Protein AF-A0A0F9Q910-F1 (afdb_monomer_lite)

Radius of gyration: 23.32 Å; chains: 1; bounding box: 66×43×56 Å

Organism: NCBI:txid412755

Structure (mmCIF, N/CA/C/O backbone):
data_AF-A0A0F9Q910-F1
#
_entry.id   AF-A0A0F9Q910-F1
#
loop_
_atom_site.group_PDB
_atom_site.id
_atom_site.type_symbol
_atom_site.label_atom_id
_atom_site.label_alt_id
_atom_site.label_comp_id
_atom_site.label_asym_id
_atom_site.label_entity_id
_atom_site.label_seq_id
_atom_site.pdbx_PDB_ins_code
_atom_site.Cartn_x
_atom_site.Cartn_y
_atom_site.Cartn_z
_atom_site.occupancy
_atom_site.B_iso_or_equiv
_atom_site.auth_seq_id
_atom_site.auth_comp_id
_atom_site.auth_asym_id
_atom_site.auth_atom_id
_atom_site.pdbx_PDB_model_num
ATOM 1 N N . MET A 1 1 ? 3.879 6.803 14.804 1.00 60.12 1 MET A N 1
ATOM 2 C CA . MET A 1 1 ? 3.238 5.564 14.314 1.00 60.12 1 MET A CA 1
ATOM 3 C C . MET A 1 1 ? 3.146 4.506 15.413 1.00 60.12 1 MET A C 1
ATOM 5 O O . MET A 1 1 ? 2.032 4.118 15.721 1.00 60.12 1 MET A O 1
ATOM 9 N N . GLN A 1 2 ? 4.251 4.158 16.094 1.00 81.62 2 GLN A N 1
ATOM 10 C CA . GLN A 1 2 ? 4.269 3.152 17.180 1.00 81.62 2 GLN A CA 1
ATOM 11 C C . GLN A 1 2 ? 3.267 3.375 18.333 1.00 81.62 2 GLN A C 1
ATOM 13 O O . GLN A 1 2 ? 2.700 2.423 18.850 1.00 81.62 2 GLN A O 1
ATOM 18 N N . LEU A 1 3 ? 3.000 4.623 18.735 1.00 87.75 3 LEU A N 1
ATOM 19 C CA . LEU A 1 3 ? 2.056 4.879 19.833 1.00 87.75 3 LEU A CA 1
ATOM 20 C C . LEU A 1 3 ? 0.598 4.549 19.461 1.00 87.75 3 LEU A C 1
ATOM 22 O O . LEU A 1 3 ? -0.137 4.002 20.276 1.00 87.75 3 LEU A O 1
ATOM 26 N N . LEU A 1 4 ? 0.183 4.871 18.230 1.00 89.38 4 LEU A N 1
ATOM 27 C CA . LEU A 1 4 ? -1.192 4.646 17.776 1.00 89.38 4 LEU A CA 1
ATOM 28 C C . LEU A 1 4 ? -1.482 3.151 17.610 1.00 89.38 4 LEU A C 1
ATOM 30 O O . LEU A 1 4 ? -2.552 2.698 17.994 1.00 89.38 4 LEU A O 1
ATOM 34 N N . GLU A 1 5 ? -0.533 2.375 17.081 1.00 90.31 5 GLU A N 1
ATOM 35 C CA . GLU A 1 5 ? -0.720 0.928 16.904 1.00 90.31 5 GLU A CA 1
ATOM 36 C C . GLU A 1 5 ? -0.866 0.176 18.230 1.00 90.31 5 GLU A C 1
ATOM 38 O O . GLU A 1 5 ? -1.717 -0.704 18.326 1.00 90.31 5 GLU A O 1
ATOM 43 N N . ILE A 1 6 ? -0.096 0.554 19.257 1.00 91.12 6 ILE A N 1
ATOM 44 C CA . ILE A 1 6 ? -0.218 -0.020 20.603 1.00 91.12 6 ILE A CA 1
ATOM 45 C C . ILE A 1 6 ? -1.580 0.350 21.187 1.00 91.12 6 ILE A C 1
ATOM 47 O O . ILE A 1 6 ? -2.307 -0.521 21.648 1.00 91.12 6 ILE A O 1
ATOM 51 N N . ALA A 1 7 ? -1.969 1.624 21.087 1.00 92.06 7 ALA A N 1
ATOM 52 C CA . ALA A 1 7 ? -3.251 2.085 21.605 1.00 92.06 7 ALA A CA 1
ATOM 53 C C . ALA A 1 7 ? -4.446 1.381 20.934 1.00 92.06 7 ALA A C 1
ATOM 55 O O . ALA A 1 7 ? -5.413 1.036 21.608 1.00 92.06 7 ALA A O 1
ATOM 56 N N . LEU A 1 8 ? -4.387 1.134 19.621 1.00 92.44 8 LEU A N 1
ATOM 57 C CA . LEU A 1 8 ? -5.427 0.399 18.892 1.00 92.44 8 LEU A CA 1
ATOM 58 C C . LEU A 1 8 ? -5.480 -1.084 19.278 1.00 92.44 8 LEU A C 1
ATOM 60 O O . LEU A 1 8 ? -6.571 -1.637 19.420 1.00 92.44 8 LEU A O 1
ATOM 64 N N . GLU A 1 9 ? -4.324 -1.721 19.465 1.00 91.81 9 GLU A N 1
ATOM 65 C CA . GLU A 1 9 ? -4.234 -3.100 19.954 1.00 91.81 9 GLU A CA 1
ATOM 66 C C . GLU A 1 9 ? -4.820 -3.221 21.365 1.00 91.81 9 GLU A C 1
ATOM 68 O O . GLU A 1 9 ? -5.677 -4.072 21.599 1.00 91.81 9 GLU A O 1
ATOM 73 N N . ASP A 1 10 ? -4.458 -2.315 22.270 1.00 91.56 10 ASP A N 1
ATOM 74 C CA . ASP A 1 10 ? -4.989 -2.259 23.632 1.00 91.56 10 ASP A CA 1
ATOM 75 C C . ASP A 1 10 ? -6.496 -1.980 23.672 1.00 91.56 10 ASP A C 1
ATOM 77 O O . ASP A 1 10 ? -7.239 -2.589 24.449 1.00 91.56 10 ASP A O 1
ATOM 81 N N . TYR A 1 11 ? -6.973 -1.083 22.811 1.00 91.69 11 TYR A N 1
ATOM 82 C CA . TYR A 1 11 ? -8.393 -0.757 22.704 1.00 91.69 11 TYR A CA 1
ATOM 83 C C . TYR A 1 11 ? -9.236 -1.961 22.272 1.00 91.69 11 TYR A C 1
ATOM 85 O O . TYR A 1 11 ? -10.372 -2.138 22.743 1.00 91.69 11 TYR A O 1
ATOM 93 N N . HIS A 1 12 ? -8.690 -2.771 21.362 1.00 89.75 12 HIS A N 1
ATOM 94 C CA . HIS A 1 12 ? -9.376 -3.911 20.769 1.00 89.75 12 HIS A CA 1
ATOM 95 C C . HIS A 1 12 ? -9.246 -5.188 21.605 1.00 89.75 12 HIS A C 1
ATOM 97 O O . HIS A 1 12 ? -10.253 -5.836 21.875 1.00 89.75 12 HIS A O 1
ATOM 103 N N . LEU A 1 13 ? -8.029 -5.535 22.031 1.00 87.62 13 LEU A N 1
ATOM 104 C CA . LEU A 1 13 ? -7.718 -6.802 22.701 1.00 87.62 13 LEU A CA 1
ATOM 105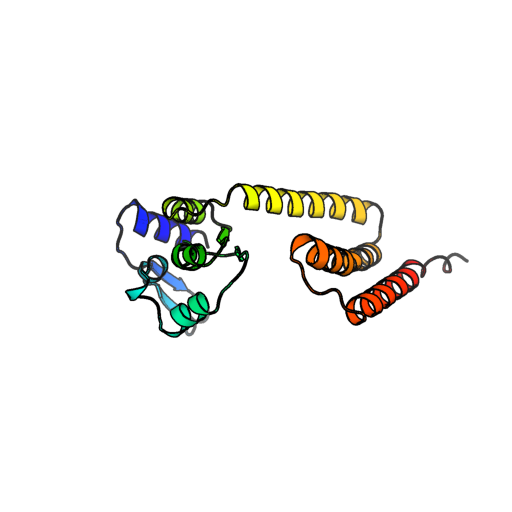 C C . LEU A 1 13 ? -7.789 -6.702 24.227 1.00 87.62 13 LEU A C 1
ATOM 107 O O . LEU A 1 13 ? -8.265 -7.628 24.876 1.00 87.62 13 LEU A O 1
ATOM 111 N N . ASN A 1 14 ? -7.364 -5.573 24.798 1.00 83.88 14 ASN A N 1
ATOM 112 C CA . ASN A 1 14 ? -7.277 -5.381 26.251 1.00 83.88 14 ASN A CA 1
ATOM 113 C C . ASN A 1 14 ? -8.459 -4.577 26.817 1.00 83.88 14 ASN A C 1
ATOM 115 O O . ASN A 1 14 ? -8.477 -4.224 27.995 1.00 83.88 14 ASN A O 1
ATOM 119 N N . ASN A 1 15 ? -9.458 -4.290 25.974 1.00 80.75 15 ASN A N 1
ATOM 120 C CA . ASN A 1 15 ? -10.677 -3.554 26.307 1.00 80.75 15 ASN A CA 1
ATOM 121 C C . ASN A 1 15 ? -10.424 -2.177 26.963 1.00 80.75 15 ASN A C 1
ATOM 123 O O . ASN A 1 15 ? -11.281 -1.659 27.681 1.00 80.75 15 ASN A O 1
ATOM 127 N N . MET A 1 16 ? -9.266 -1.556 26.708 1.00 84.62 16 MET A N 1
ATOM 128 C CA . MET A 1 16 ? -8.954 -0.220 27.216 1.00 84.62 16 MET A CA 1
ATOM 129 C C . MET A 1 16 ? -9.680 0.841 26.386 1.00 84.62 16 MET A C 1
ATOM 131 O O . MET A 1 16 ? -9.283 1.167 25.275 1.00 84.62 16 MET A O 1
ATOM 135 N N . LYS A 1 17 ? -10.766 1.405 26.923 1.00 79.81 17 LYS A N 1
ATOM 136 C CA . LYS A 1 17 ? -11.592 2.418 26.233 1.00 79.81 17 LYS A CA 1
ATOM 137 C C . LYS A 1 17 ? -11.119 3.861 26.440 1.00 79.81 17 LYS A C 1
ATOM 139 O O . LYS A 1 17 ? -11.909 4.794 26.323 1.00 79.81 17 LYS A O 1
ATOM 144 N N . SER A 1 18 ? -9.845 4.057 26.770 1.00 74.06 18 SER A N 1
ATOM 145 C CA . SER A 1 18 ? -9.263 5.388 26.938 1.00 74.06 18 SER A CA 1
ATOM 146 C C . SER A 1 18 ? -9.069 6.092 25.589 1.00 74.06 18 SER A C 1
ATOM 148 O O . SER A 1 18 ? -8.840 5.464 24.556 1.00 74.06 18 SER A O 1
ATOM 150 N N . LYS A 1 19 ? -9.159 7.427 25.599 1.00 84.00 19 LYS A N 1
ATOM 151 C CA . LYS A 1 19 ? -8.769 8.254 24.451 1.00 84.00 19 LYS A CA 1
ATOM 152 C C . LYS A 1 19 ? -7.249 8.274 24.326 1.00 84.00 19 LYS A C 1
ATOM 154 O O . LYS A 1 19 ? -6.551 8.370 25.338 1.00 84.00 19 LYS A O 1
ATOM 159 N N . LEU A 1 20 ? -6.741 8.291 23.098 1.00 89.62 20 LEU A N 1
ATOM 160 C CA . LEU A 1 20 ? -5.327 8.564 22.865 1.00 89.62 20 LEU A CA 1
ATOM 161 C C . LEU A 1 20 ? -5.100 10.078 22.929 1.00 89.62 20 LEU A C 1
ATOM 163 O O . LEU A 1 20 ? -5.656 10.831 22.132 1.00 89.62 20 LEU A O 1
ATOM 167 N N . MET A 1 21 ? -4.274 10.524 23.875 1.00 90.12 21 MET A N 1
ATOM 168 C CA . MET A 1 21 ? -3.865 11.924 23.988 1.00 90.12 21 MET A CA 1
ATOM 169 C C . MET A 1 21 ? -2.447 12.096 23.454 1.00 90.12 21 MET A C 1
ATOM 171 O O . MET A 1 21 ? -1.520 11.430 23.914 1.00 90.12 21 MET A O 1
ATOM 175 N N . GLN A 1 22 ? -2.269 13.017 22.512 1.00 89.31 22 GLN A N 1
ATOM 176 C CA . GLN A 1 22 ? -0.963 13.405 21.999 1.00 89.31 22 GLN A CA 1
ATOM 177 C C . GLN A 1 22 ? -0.681 14.861 22.361 1.00 89.31 22 GLN A C 1
ATOM 179 O O . GLN A 1 22 ? -1.476 15.751 22.071 1.00 89.31 22 GLN A O 1
ATOM 184 N N . TYR A 1 23 ? 0.481 15.098 22.961 1.00 89.88 23 TYR A N 1
ATOM 185 C CA . TYR A 1 23 ? 0.979 16.435 23.256 1.00 89.88 23 TYR A CA 1
ATOM 186 C C . TYR A 1 23 ? 2.108 16.755 22.284 1.00 89.88 23 TYR A C 1
ATOM 188 O O . TYR A 1 23 ? 3.132 16.068 22.268 1.00 89.88 23 TYR A O 1
ATOM 196 N N . LYS A 1 24 ? 1.925 17.786 21.464 1.00 89.06 24 LYS A N 1
ATOM 197 C CA . LYS A 1 24 ? 2.993 18.367 20.655 1.00 89.06 24 LYS A CA 1
ATOM 198 C C . LYS A 1 24 ? 3.539 19.566 21.406 1.00 89.06 24 LYS A C 1
ATOM 200 O O . LYS A 1 24 ? 2.826 20.542 21.620 1.00 89.06 24 LYS A O 1
ATOM 205 N N . ASN A 1 25 ? 4.801 19.473 21.800 1.00 90.81 25 ASN A N 1
ATOM 206 C CA . ASN A 1 25 ? 5.519 20.579 22.411 1.00 90.81 25 ASN A CA 1
ATOM 207 C C . ASN A 1 25 ? 6.466 21.183 21.374 1.00 90.81 25 ASN A C 1
ATOM 209 O O . ASN A 1 25 ? 7.250 20.469 20.751 1.00 90.81 25 ASN A O 1
ATOM 213 N N . SER A 1 26 ? 6.388 22.496 21.214 1.00 90.88 26 SER A N 1
ATOM 214 C CA . SER A 1 26 ? 7.253 23.323 20.388 1.00 90.88 26 SER A CA 1
ATOM 215 C C . SER A 1 26 ? 7.984 24.331 21.273 1.00 90.88 26 SER A C 1
ATOM 217 O O . SER A 1 26 ? 7.497 24.741 22.328 1.00 90.88 26 SER A O 1
ATOM 219 N N . LEU A 1 27 ? 9.168 24.760 20.833 1.00 91.38 27 LEU A N 1
ATOM 220 C CA . LEU A 1 27 ? 9.887 25.866 21.473 1.00 91.38 27 LEU A CA 1
ATOM 221 C C . LEU A 1 27 ? 9.095 27.178 21.363 1.00 91.38 27 LEU A C 1
ATOM 223 O O . LEU A 1 27 ? 9.121 28.010 22.269 1.00 91.38 27 LEU A O 1
ATOM 227 N N . GLN A 1 28 ? 8.349 27.336 20.272 1.00 92.31 28 GLN A N 1
ATOM 228 C CA . GLN A 1 28 ? 7.393 28.417 20.084 1.00 92.31 28 GLN A CA 1
ATOM 229 C C . GLN A 1 28 ? 6.052 27.979 20.683 1.00 92.31 28 GLN A C 1
ATOM 231 O O . GLN A 1 28 ? 5.305 27.219 20.067 1.00 92.31 28 GLN A O 1
ATOM 236 N N . LYS A 1 29 ? 5.768 28.441 21.909 1.00 89.19 29 LYS A N 1
ATOM 237 C CA . LYS A 1 29 ? 4.634 27.973 22.730 1.00 89.19 29 LYS A CA 1
ATOM 238 C C . LYS A 1 29 ? 3.267 28.088 22.051 1.00 89.19 29 LYS A C 1
ATOM 240 O O . LYS A 1 29 ? 2.375 27.323 22.392 1.00 89.19 29 LYS A O 1
ATOM 245 N N . GLU A 1 30 ? 3.101 29.017 21.114 1.00 91.44 30 GLU A N 1
ATOM 246 C CA . GLU A 1 30 ? 1.864 29.187 20.339 1.00 91.44 30 GLU A CA 1
ATOM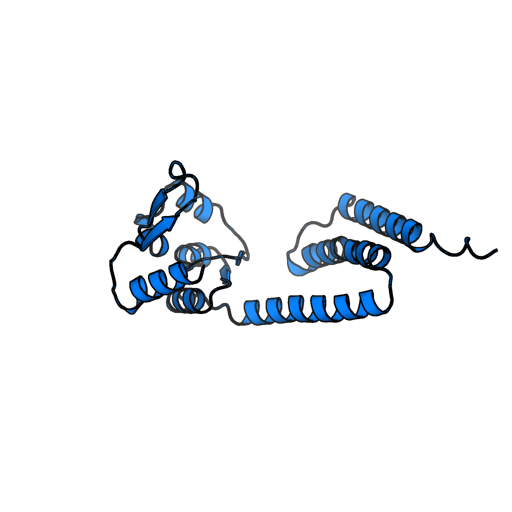 247 C C . GLU A 1 30 ? 1.522 27.975 19.455 1.00 91.44 30 GLU A C 1
ATOM 249 O O . GLU A 1 30 ? 0.355 27.761 19.149 1.00 91.44 30 GLU A O 1
ATOM 254 N N . TYR A 1 31 ? 2.510 27.139 19.118 1.00 88.94 31 TYR A N 1
ATOM 255 C CA . TYR A 1 31 ? 2.313 25.885 18.381 1.00 88.94 31 TYR A CA 1
ATOM 256 C C . TYR A 1 31 ? 2.225 24.657 19.294 1.00 88.94 31 TYR A C 1
ATOM 258 O O . TYR A 1 31 ? 2.245 23.526 18.802 1.00 88.94 31 TYR A O 1
ATOM 266 N N . ASN A 1 32 ? 2.163 24.841 20.618 1.00 92.62 32 ASN A N 1
ATOM 267 C CA . ASN A 1 32 ? 1.873 23.727 21.509 1.00 92.62 32 ASN A CA 1
ATOM 268 C C . ASN A 1 32 ? 0.435 23.274 21.284 1.00 92.62 32 ASN A C 1
ATOM 270 O O . ASN A 1 32 ? -0.500 24.066 21.368 1.00 92.62 32 ASN A O 1
ATOM 274 N N . GLU A 1 33 ? 0.260 21.982 21.046 1.00 93.00 33 GLU A N 1
ATOM 275 C CA . GLU A 1 33 ? -1.036 21.418 20.701 1.00 93.00 33 GLU A CA 1
ATOM 276 C C . GLU A 1 33 ? -1.307 20.179 21.549 1.00 93.00 33 GLU A C 1
ATOM 278 O O . GLU A 1 33 ? -0.442 19.314 21.726 1.00 93.00 33 GLU A O 1
ATOM 283 N N . LYS A 1 34 ? -2.536 20.081 22.057 1.00 92.00 34 LYS A N 1
ATOM 284 C CA . LYS A 1 34 ? -3.073 18.854 22.638 1.00 92.00 34 LYS A CA 1
ATOM 285 C C . LYS A 1 34 ? -4.088 18.279 21.659 1.00 92.00 34 LYS A C 1
ATOM 287 O O . LYS A 1 34 ? -5.114 18.900 21.402 1.00 92.00 34 LYS A O 1
ATOM 292 N N . LEU A 1 35 ? -3.812 17.083 21.158 1.00 89.25 35 LEU A N 1
ATOM 293 C CA . LEU A 1 35 ? -4.710 16.335 20.290 1.00 89.25 35 LEU A CA 1
ATOM 294 C C . LEU A 1 35 ? -5.326 15.176 21.064 1.00 89.25 35 LEU A C 1
ATOM 296 O O . LEU A 1 35 ? -4.622 14.414 21.730 1.00 89.25 35 LEU A O 1
ATOM 300 N N . GLU A 1 36 ? -6.642 15.039 20.959 1.00 90.94 36 GLU A N 1
ATOM 301 C CA . GLU A 1 36 ? -7.380 13.895 21.484 1.00 90.94 36 GLU A CA 1
ATOM 302 C C . GLU A 1 36 ? -7.928 13.080 20.317 1.00 90.94 36 GLU A C 1
ATOM 304 O O . GLU A 1 36 ? -8.662 13.600 19.478 1.00 90.94 36 GLU A O 1
ATOM 309 N N . PHE A 1 37 ? -7.586 11.797 20.282 1.00 89.19 37 PHE A N 1
ATOM 310 C CA . PHE A 1 37 ? -8.056 10.859 19.275 1.00 89.19 37 PHE A CA 1
ATOM 311 C C . PHE A 1 37 ? -9.022 9.864 19.915 1.00 89.19 37 PHE A C 1
ATOM 313 O O . PHE A 1 37 ? -8.674 9.158 20.868 1.00 89.19 37 PHE A O 1
ATOM 320 N N . ASP A 1 38 ? -10.236 9.802 19.373 1.00 90.50 38 ASP A N 1
ATOM 321 C CA . ASP A 1 38 ? -11.171 8.722 19.663 1.00 90.50 38 ASP A CA 1
ATOM 322 C C . ASP A 1 38 ? -10.802 7.499 18.819 1.00 90.50 38 ASP A C 1
ATOM 324 O O . ASP A 1 38 ? -10.871 7.527 17.592 1.00 90.50 38 ASP A O 1
ATOM 328 N N . LEU A 1 39 ? -10.393 6.422 19.488 1.00 92.12 39 LEU A N 1
ATOM 329 C CA . LEU A 1 39 ? -9.955 5.191 18.834 1.00 92.12 39 LEU A CA 1
ATOM 330 C C . LEU A 1 39 ? -11.124 4.367 18.281 1.00 92.12 39 LEU A C 1
ATOM 332 O O . LEU A 1 39 ? -10.906 3.515 17.419 1.00 92.12 39 LEU A O 1
ATOM 336 N N . SER A 1 40 ? -12.360 4.630 18.721 1.00 91.31 40 SER A N 1
ATOM 337 C CA . SER A 1 40 ? -13.548 3.912 18.246 1.00 91.31 40 SER A CA 1
ATOM 338 C C . SER A 1 40 ? -13.770 4.072 16.738 1.00 91.31 40 SER A C 1
ATOM 340 O O . SER A 1 40 ? -14.291 3.160 16.092 1.00 91.31 40 SER A O 1
ATOM 342 N 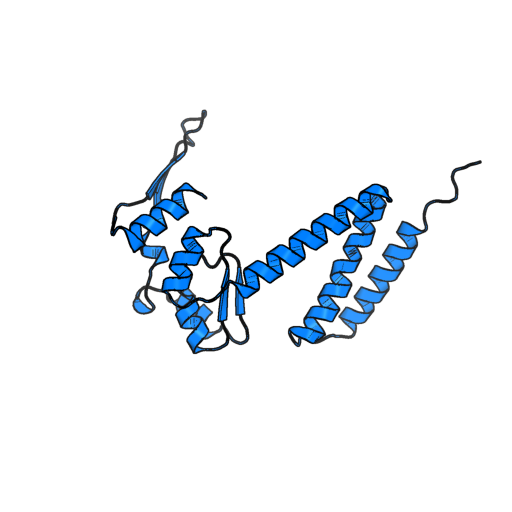N . ILE A 1 41 ? -13.287 5.175 16.150 1.00 90.81 41 ILE A N 1
ATOM 343 C CA . ILE A 1 41 ? -13.398 5.461 14.714 1.00 90.81 41 ILE A CA 1
ATOM 344 C C . ILE A 1 41 ? -12.769 4.366 13.835 1.00 90.81 41 ILE A C 1
ATOM 346 O O . ILE A 1 41 ? -13.226 4.135 12.714 1.00 90.81 41 ILE A O 1
ATOM 350 N N . TYR A 1 42 ? -11.764 3.659 14.359 1.00 91.81 42 TYR A N 1
ATOM 351 C CA . TYR A 1 42 ? -11.054 2.576 13.678 1.00 91.81 42 TYR A CA 1
ATOM 352 C C . TYR A 1 42 ? -11.743 1.212 13.824 1.00 91.81 42 TYR A C 1
ATOM 354 O O . TYR A 1 42 ? -11.226 0.209 13.345 1.00 91.81 42 TYR A O 1
ATOM 362 N N . PHE A 1 43 ? -12.899 1.140 14.482 1.00 91.81 43 PHE A N 1
ATOM 363 C CA . PHE A 1 43 ? -13.652 -0.101 14.697 1.00 91.81 43 PHE A CA 1
ATOM 364 C C . PHE A 1 43 ? -15.145 0.073 14.394 1.00 91.81 43 PHE A C 1
ATOM 366 O O . PHE A 1 43 ? -15.983 -0.670 14.908 1.00 91.81 43 PHE A O 1
ATOM 373 N N . ARG A 1 44 ? -15.478 1.078 13.577 1.00 91.88 44 ARG A N 1
ATOM 374 C CA . ARG A 1 44 ? -16.849 1.420 13.194 1.00 91.88 44 ARG A CA 1
ATOM 375 C C . ARG A 1 44 ? -17.516 0.294 12.418 1.00 91.88 44 ARG A C 1
ATOM 377 O O . ARG A 1 44 ? -16.893 -0.332 11.559 1.00 91.88 44 ARG A O 1
ATOM 384 N N . LYS A 1 45 ? -18.799 0.077 12.697 1.00 93.50 45 LYS A N 1
ATOM 385 C CA . LYS A 1 45 ? -19.654 -0.811 11.906 1.00 93.50 45 LYS A CA 1
ATOM 386 C C . LYS A 1 45 ? -20.253 -0.048 10.733 1.00 93.50 45 LYS A C 1
ATOM 388 O O . LYS A 1 45 ? -20.152 1.175 10.662 1.00 93.50 45 LYS A O 1
ATOM 393 N N . TRP A 1 46 ? -20.916 -0.772 9.832 1.00 94.62 46 TRP A N 1
ATOM 394 C CA . TRP A 1 46 ? -21.588 -0.180 8.675 1.00 94.62 46 TRP A CA 1
ATOM 395 C C . TRP A 1 46 ? -22.507 0.973 9.078 1.00 94.62 46 TRP A C 1
ATOM 397 O O . TRP A 1 46 ? -22.502 2.018 8.435 1.00 94.62 46 TRP A O 1
ATOM 407 N N . GLU A 1 47 ? -23.271 0.815 10.157 1.00 95.94 47 GLU A N 1
ATOM 408 C CA . GLU A 1 47 ? -24.231 1.812 10.631 1.00 95.94 47 GLU A CA 1
ATOM 409 C C . GLU A 1 47 ? -23.535 3.130 10.999 1.00 95.94 47 GLU A C 1
ATOM 411 O O . GLU A 1 47 ? -24.042 4.195 10.639 1.00 95.94 47 GLU A O 1
ATOM 416 N N . ASP A 1 48 ? -22.336 3.031 11.582 1.00 95.44 48 ASP A N 1
ATOM 417 C CA . ASP A 1 48 ? -21.502 4.134 12.074 1.00 95.44 48 ASP A CA 1
ATOM 418 C C . ASP A 1 48 ? -20.694 4.841 10.965 1.00 95.44 48 ASP A C 1
ATOM 420 O O . ASP A 1 48 ? -20.036 5.856 11.217 1.00 95.44 48 ASP A O 1
ATOM 424 N N . LEU A 1 49 ? -20.699 4.314 9.733 1.00 95.81 49 LEU A N 1
ATOM 425 C CA . LEU A 1 49 ? -20.011 4.944 8.604 1.00 95.81 49 LEU A CA 1
ATOM 426 C C . LEU A 1 49 ? -20.758 6.186 8.116 1.00 95.81 49 LEU A C 1
ATOM 428 O O . LEU A 1 49 ? -21.993 6.206 8.009 1.00 95.81 49 LEU A O 1
ATOM 432 N N . PHE A 1 50 ? -19.994 7.204 7.725 1.00 96.31 50 PHE A N 1
ATOM 433 C CA . PHE A 1 50 ? -20.538 8.403 7.107 1.00 96.31 50 PHE A CA 1
ATOM 434 C C . PHE A 1 50 ? -21.192 8.069 5.757 1.00 96.31 50 PHE A C 1
ATOM 436 O O . PHE A 1 50 ? -20.747 7.155 5.056 1.00 96.31 50 PHE A O 1
ATOM 443 N N . PRO A 1 51 ? -22.210 8.838 5.323 1.00 97.94 51 PRO A N 1
ATOM 444 C CA . PRO A 1 51 ? -22.867 8.613 4.034 1.00 97.94 51 PRO A CA 1
ATOM 445 C C . PRO A 1 51 ? -21.900 8.570 2.843 1.00 97.94 51 PRO A C 1
ATOM 447 O O . PRO A 1 51 ? -22.100 7.790 1.914 1.00 97.94 51 PRO A O 1
ATOM 450 N N . ILE A 1 52 ? -20.829 9.372 2.879 1.00 97.31 52 ILE A N 1
ATOM 451 C CA . ILE A 1 52 ? -19.801 9.372 1.833 1.00 97.31 52 ILE A CA 1
ATOM 452 C C . ILE A 1 52 ? -18.994 8.069 1.807 1.00 97.31 52 ILE A C 1
ATOM 454 O O . ILE A 1 52 ? -18.738 7.545 0.731 1.00 97.31 52 ILE A O 1
ATOM 458 N N . GLU A 1 53 ? -18.652 7.505 2.965 1.00 95.19 53 GLU A N 1
ATOM 459 C CA . GLU A 1 53 ? -17.902 6.247 3.063 1.00 95.19 53 GLU A CA 1
ATOM 460 C C . GLU A 1 53 ? -18.738 5.080 2.539 1.00 95.19 53 GLU A C 1
ATOM 462 O O . GLU A 1 53 ? -18.260 4.299 1.719 1.00 95.19 53 GLU A O 1
ATOM 467 N N . LYS A 1 54 ? -20.020 5.023 2.929 1.00 97.31 54 LYS A N 1
ATOM 468 C CA . LYS A 1 54 ? -20.987 4.048 2.400 1.00 97.31 54 LYS A CA 1
ATOM 469 C C . LYS A 1 54 ? -21.067 4.137 0.880 1.00 97.31 54 LYS A C 1
ATOM 471 O O . LYS A 1 54 ? -20.881 3.137 0.197 1.00 97.31 54 LYS A O 1
ATOM 476 N N . LYS A 1 55 ? -21.230 5.353 0.345 1.00 97.50 55 LYS A N 1
ATOM 477 C CA . LYS A 1 55 ? -21.275 5.597 -1.102 1.00 97.50 55 LYS A CA 1
ATOM 478 C C . LYS A 1 55 ? -19.989 5.159 -1.811 1.00 97.50 55 LYS A C 1
ATOM 480 O O . LYS A 1 55 ? -20.069 4.574 -2.886 1.00 97.50 55 LYS A O 1
ATOM 485 N N . LEU A 1 56 ? -18.813 5.420 -1.238 1.00 95.25 56 LEU A N 1
ATOM 486 C CA . LEU A 1 56 ? -17.532 4.984 -1.809 1.00 95.25 56 LEU A CA 1
ATOM 487 C C . LEU A 1 56 ? -17.418 3.455 -1.836 1.00 95.25 56 LEU A C 1
ATOM 489 O O . LEU A 1 56 ? -17.031 2.888 -2.858 1.00 95.25 56 LEU A O 1
ATOM 493 N N . ILE A 1 57 ? -17.817 2.777 -0.760 1.00 95.31 57 ILE A N 1
ATOM 494 C CA . ILE A 1 57 ? -17.856 1.309 -0.709 1.00 95.31 57 ILE A CA 1
ATOM 495 C C . ILE A 1 57 ? -18.856 0.766 -1.741 1.00 95.31 57 ILE A C 1
ATOM 497 O O . ILE A 1 57 ? -18.534 -0.158 -2.491 1.00 95.31 57 ILE A O 1
ATOM 501 N N . ASP A 1 58 ? -20.036 1.374 -1.860 1.00 95.38 58 ASP A N 1
ATOM 502 C CA . ASP A 1 58 ? -21.084 0.987 -2.813 1.00 95.38 58 ASP A CA 1
ATOM 503 C C . ASP A 1 58 ? -20.696 1.222 -4.279 1.00 95.38 58 ASP A C 1
ATOM 505 O O . ASP A 1 58 ? -21.134 0.473 -5.154 1.00 95.38 58 ASP A O 1
ATOM 509 N N . LEU A 1 59 ? -19.808 2.172 -4.560 1.00 95.62 59 LEU A N 1
ATOM 510 C CA . LEU A 1 59 ? -19.266 2.403 -5.902 1.00 95.62 59 LEU A CA 1
ATOM 511 C C . LEU A 1 59 ? -18.031 1.553 -6.219 1.00 95.62 59 LEU A C 1
ATOM 513 O O . LEU A 1 59 ? -17.668 1.429 -7.385 1.00 95.62 59 LEU A O 1
ATOM 517 N N . SER A 1 60 ? -17.393 0.955 -5.213 1.00 93.88 60 SER A N 1
ATOM 518 C CA . SER A 1 60 ? -16.185 0.141 -5.390 1.00 93.88 60 SER A CA 1
ATOM 519 C C . SER A 1 60 ? -16.506 -1.226 -6.012 1.00 93.88 60 SER A C 1
ATOM 521 O O . SER A 1 60 ? -17.494 -1.866 -5.642 1.00 93.88 60 SER A O 1
ATOM 523 N N . TYR A 1 61 ? -15.671 -1.703 -6.937 1.00 91.06 61 TYR A N 1
ATOM 524 C CA . TYR A 1 61 ? -15.835 -2.990 -7.627 1.00 91.06 61 TYR A CA 1
ATOM 525 C C . TYR A 1 61 ? -14.476 -3.602 -8.000 1.00 91.06 61 TYR A C 1
ATOM 527 O O . TYR A 1 61 ? -13.450 -2.927 -7.979 1.00 91.06 61 TYR A O 1
ATOM 535 N N . GLY A 1 62 ? -14.478 -4.885 -8.375 1.00 87.25 62 GLY A N 1
ATOM 536 C CA . GLY A 1 62 ? -13.291 -5.583 -8.873 1.00 87.25 62 GLY A CA 1
ATOM 537 C C . GLY A 1 62 ? -12.432 -6.233 -7.785 1.00 87.25 62 GLY A C 1
ATOM 538 O O . GLY A 1 62 ? -12.909 -6.552 -6.694 1.00 87.25 62 GLY A O 1
ATOM 539 N N . LYS A 1 63 ? -11.164 -6.493 -8.129 1.00 89.69 63 LYS A N 1
ATOM 540 C CA . LYS A 1 63 ? -10.153 -7.034 -7.211 1.00 89.69 63 LYS A CA 1
ATOM 541 C C . LYS A 1 63 ? -9.428 -5.868 -6.545 1.00 89.69 63 LYS A C 1
ATOM 543 O O . LYS A 1 63 ? -8.796 -5.082 -7.241 1.00 89.69 63 LYS A O 1
ATOM 548 N N . ILE A 1 64 ? -9.517 -5.759 -5.224 1.00 90.81 64 ILE A N 1
ATOM 549 C CA . ILE A 1 64 ? -8.996 -4.612 -4.469 1.00 90.81 64 ILE A CA 1
ATOM 550 C C . ILE A 1 64 ? -7.915 -5.090 -3.497 1.00 90.81 64 ILE A C 1
ATOM 552 O O . ILE A 1 64 ? -8.156 -5.974 -2.673 1.00 90.81 64 ILE A O 1
ATOM 556 N N . LEU A 1 65 ? -6.735 -4.479 -3.585 1.00 91.81 65 LEU A N 1
ATOM 557 C CA . LEU A 1 65 ? -5.689 -4.550 -2.570 1.00 91.81 65 LEU A CA 1
ATOM 558 C C . LEU A 1 65 ? -5.550 -3.160 -1.951 1.00 91.81 65 LEU A C 1
ATOM 560 O O . LEU A 1 65 ? -5.083 -2.238 -2.615 1.00 91.81 65 LEU A O 1
ATOM 564 N N . ASP A 1 66 ? -5.963 -3.019 -0.700 1.00 91.88 66 ASP A N 1
ATOM 565 C CA . ASP A 1 66 ? -5.913 -1.747 0.012 1.00 91.88 66 ASP A CA 1
ATOM 566 C C . ASP A 1 66 ? -4.605 -1.597 0.803 1.00 91.88 66 ASP A C 1
ATOM 568 O O . ASP A 1 66 ? -4.297 -2.416 1.672 1.00 91.88 66 ASP A O 1
ATOM 572 N N . ILE A 1 67 ? -3.809 -0.577 0.479 1.00 90.75 67 ILE A N 1
ATOM 573 C CA . ILE A 1 67 ? -2.497 -0.334 1.088 1.00 90.75 67 ILE A CA 1
ATOM 574 C C . ILE A 1 67 ? -2.628 0.775 2.127 1.00 90.75 67 ILE A C 1
ATOM 576 O O . ILE A 1 67 ? -2.995 1.897 1.794 1.00 90.75 67 ILE A O 1
ATOM 580 N N . GLY A 1 68 ? -2.261 0.475 3.372 1.00 90.19 68 GLY A N 1
ATOM 581 C CA . GLY A 1 68 ? -2.541 1.358 4.503 1.00 90.19 68 GLY A CA 1
ATOM 582 C C . GLY A 1 68 ? -3.973 1.185 5.001 1.00 90.19 68 GLY A C 1
ATOM 583 O O . GLY A 1 68 ? -4.631 2.161 5.355 1.00 90.19 68 GLY A O 1
ATOM 584 N N . SER A 1 69 ? -4.467 -0.059 5.014 1.00 91.12 69 SER A N 1
ATOM 585 C CA . SER A 1 69 ? -5.860 -0.376 5.349 1.00 91.12 69 SER A CA 1
ATOM 586 C C . SER A 1 69 ? -6.242 -0.092 6.806 1.00 91.12 69 SER A C 1
ATOM 588 O O . SER A 1 69 ? -7.380 -0.349 7.215 1.00 91.12 69 SER A O 1
ATOM 590 N N . CYS A 1 70 ? -5.294 0.367 7.631 1.00 91.06 70 CYS A N 1
ATOM 591 C CA . CYS A 1 70 ? -5.446 0.480 9.071 1.00 91.06 70 CYS A CA 1
ATOM 592 C C . CYS A 1 70 ? -5.962 -0.852 9.660 1.00 91.06 70 CYS A C 1
ATOM 594 O O . CYS A 1 70 ? -5.563 -1.928 9.213 1.00 91.06 70 CYS A O 1
ATOM 596 N N . THR A 1 71 ? -6.872 -0.810 10.636 1.00 92.44 71 THR A N 1
ATOM 597 C CA . THR A 1 71 ? -7.532 -1.991 11.235 1.00 92.44 71 THR A CA 1
ATOM 598 C C . THR A 1 71 ? -8.383 -2.796 10.246 1.00 92.44 71 THR A C 1
ATOM 600 O O . THR A 1 71 ? -8.861 -3.879 10.591 1.00 92.44 71 THR A O 1
ATOM 603 N N . GLY A 1 72 ? -8.608 -2.271 9.036 1.00 93.00 72 GLY A N 1
ATOM 604 C CA . GLY A 1 72 ? -9.394 -2.910 7.991 1.00 93.00 72 GLY A CA 1
ATOM 605 C C . GLY A 1 72 ? -10.895 -2.952 8.271 1.00 93.00 72 GLY A C 1
ATOM 606 O O . GLY A 1 72 ? -11.584 -3.764 7.666 1.00 93.00 72 GLY A O 1
ATOM 607 N N . TYR A 1 73 ? -11.429 -2.108 9.163 1.00 92.94 73 TYR A N 1
ATOM 608 C CA . TYR A 1 73 ? -12.838 -2.166 9.595 1.00 92.94 73 TYR A CA 1
ATOM 609 C C . TYR A 1 73 ? -13.858 -2.113 8.440 1.00 92.94 73 TYR A C 1
ATOM 611 O O . TYR A 1 73 ? -14.918 -2.726 8.527 1.00 92.94 73 TYR A O 1
ATOM 619 N N . TYR A 1 74 ? -13.532 -1.440 7.333 1.00 93.12 74 TYR A N 1
ATOM 620 C CA . TYR A 1 74 ? -14.392 -1.348 6.148 1.00 93.12 74 TYR A CA 1
ATOM 621 C C . TYR A 1 74 ? -14.154 -2.451 5.105 1.00 93.12 74 TYR A C 1
ATOM 623 O O . TYR A 1 74 ? -15.004 -2.664 4.237 1.00 93.12 74 TYR A O 1
ATOM 631 N N . ILE A 1 75 ? -13.035 -3.179 5.168 1.00 94.38 75 ILE A N 1
ATOM 632 C CA . ILE A 1 75 ? -12.693 -4.222 4.188 1.00 94.38 75 ILE A CA 1
ATOM 633 C C . ILE A 1 75 ? -13.742 -5.340 4.136 1.00 94.38 75 ILE A C 1
ATOM 635 O O . ILE A 1 75 ? -14.115 -5.716 3.025 1.00 94.38 75 ILE A O 1
ATOM 639 N N . PRO A 1 76 ? -14.307 -5.833 5.257 1.00 93.19 76 PRO A N 1
ATOM 640 C CA . PRO A 1 76 ? -15.393 -6.809 5.205 1.00 93.19 76 PRO A CA 1
ATOM 641 C C . PRO A 1 76 ? -16.601 -6.345 4.381 1.00 93.19 76 PRO A C 1
ATOM 643 O O . PRO A 1 76 ? -17.301 -7.170 3.796 1.00 93.19 76 PRO A O 1
ATOM 646 N N . HIS A 1 77 ? -16.858 -5.036 4.298 1.00 93.69 77 HIS A N 1
ATOM 647 C CA . HIS A 1 77 ? -17.925 -4.491 3.456 1.00 93.69 77 HIS A CA 1
ATOM 648 C C . HIS A 1 77 ? -17.553 -4.519 1.969 1.00 93.69 77 HIS A C 1
ATOM 650 O O . HIS A 1 77 ? -18.403 -4.848 1.144 1.00 93.69 77 HIS A O 1
ATOM 656 N N . LEU A 1 78 ? -16.286 -4.268 1.628 1.00 94.12 78 LEU A N 1
ATOM 657 C CA . LEU A 1 78 ? -15.773 -4.419 0.262 1.00 94.12 78 LEU A CA 1
ATOM 658 C C . LEU A 1 78 ? -15.751 -5.891 -0.183 1.00 94.12 78 LEU A C 1
ATOM 660 O O . LEU A 1 78 ? -16.167 -6.202 -1.298 1.00 94.12 78 LEU A O 1
ATOM 664 N N . MET A 1 79 ? -15.377 -6.812 0.713 1.00 92.69 79 MET A N 1
ATOM 665 C CA . MET A 1 79 ? -15.346 -8.258 0.449 1.00 92.69 79 MET A CA 1
ATOM 666 C C . MET A 1 79 ? -16.718 -8.839 0.074 1.00 92.69 79 MET A C 1
ATOM 668 O O . MET A 1 79 ? -16.786 -9.839 -0.635 1.00 92.69 79 MET A O 1
ATOM 672 N N . LYS A 1 80 ? -17.826 -8.210 0.497 1.00 91.75 80 LYS A N 1
ATOM 673 C CA . LYS A 1 80 ? -19.184 -8.605 0.069 1.00 91.75 80 LYS A CA 1
ATOM 674 C C . LYS A 1 80 ? -19.442 -8.349 -1.419 1.00 91.75 80 LYS A C 1
ATOM 676 O O . LYS A 1 80 ? -20.399 -8.890 -1.965 1.00 91.75 80 LYS A O 1
ATOM 681 N N . LYS A 1 81 ? -18.628 -7.511 -2.063 1.00 90.00 81 LYS A N 1
ATOM 682 C CA . LYS A 1 81 ? -18.827 -7.030 -3.438 1.00 90.00 81 LYS A CA 1
ATOM 683 C C . LYS A 1 81 ? -17.785 -7.564 -4.420 1.00 90.00 81 LYS A C 1
ATOM 685 O O . LYS A 1 81 ? -17.947 -7.394 -5.625 1.00 90.00 81 LYS A O 1
ATOM 690 N N . GLY A 1 82 ? -16.721 -8.194 -3.930 1.00 89.44 82 GLY A N 1
ATOM 691 C CA . GLY A 1 82 ? -15.637 -8.695 -4.764 1.00 89.44 82 GLY A CA 1
ATOM 692 C C . GLY A 1 82 ? -14.463 -9.225 -3.952 1.00 89.44 82 GLY A C 1
ATOM 693 O O . GLY A 1 82 ? -14.489 -9.286 -2.725 1.00 89.44 82 GLY A O 1
ATOM 694 N N . THR A 1 83 ? -13.405 -9.627 -4.652 1.00 90.94 83 THR A N 1
ATOM 695 C CA . THR A 1 83 ? -12.166 -10.070 -4.010 1.00 90.94 83 THR A CA 1
ATOM 696 C C . THR A 1 83 ? -11.434 -8.859 -3.439 1.00 90.94 83 THR A C 1
ATOM 698 O O . THR A 1 83 ? -10.800 -8.113 -4.182 1.00 90.94 83 THR A O 1
ATOM 701 N N . THR A 1 84 ? -11.493 -8.668 -2.124 1.00 93.06 84 THR A N 1
ATOM 702 C CA . THR A 1 84 ? -10.804 -7.563 -1.443 1.00 93.06 84 THR A CA 1
ATOM 703 C C . THR A 1 84 ? -9.926 -8.068 -0.308 1.00 93.06 84 THR A C 1
ATOM 705 O O . THR A 1 84 ? -10.277 -9.013 0.393 1.00 93.06 84 THR A O 1
ATOM 708 N N . THR A 1 85 ? -8.775 -7.432 -0.125 1.00 94.12 85 THR A N 1
ATOM 709 C CA . THR A 1 85 ? -7.894 -7.611 1.033 1.00 94.12 85 THR A CA 1
ATOM 710 C C . THR A 1 85 ? -7.135 -6.313 1.299 1.00 94.12 85 THR A C 1
ATOM 712 O O . THR A 1 85 ? -7.207 -5.379 0.498 1.00 94.12 85 THR A O 1
ATOM 715 N N . GLY A 1 86 ? -6.418 -6.243 2.415 1.00 92.62 86 GLY A N 1
ATOM 716 C CA . GLY A 1 86 ? -5.659 -5.058 2.795 1.00 92.62 86 GLY A CA 1
ATOM 717 C C . GLY A 1 86 ? -4.366 -5.389 3.517 1.00 92.62 86 GLY A C 1
ATOM 718 O O . GLY A 1 86 ? -4.222 -6.451 4.131 1.00 92.62 86 GLY A O 1
ATOM 719 N N . ILE A 1 87 ? -3.417 -4.471 3.419 1.00 93.06 87 ILE A N 1
ATOM 720 C CA . ILE A 1 87 ? -2.119 -4.527 4.080 1.00 93.06 87 ILE A CA 1
ATOM 721 C C . ILE A 1 87 ? -1.883 -3.239 4.863 1.00 93.06 87 ILE A C 1
ATOM 723 O O . ILE A 1 87 ? -2.212 -2.143 4.415 1.00 93.06 87 ILE A O 1
ATOM 727 N N . GLU A 1 88 ? -1.242 -3.378 6.014 1.00 91.81 88 GLU A N 1
ATOM 728 C CA . GLU A 1 88 ? -0.768 -2.264 6.833 1.00 91.81 88 GLU A CA 1
ATOM 729 C C . GLU A 1 88 ? 0.723 -2.446 7.149 1.00 91.81 88 GLU A C 1
ATOM 731 O O . GLU A 1 88 ? 1.205 -3.567 7.250 1.00 91.81 88 GLU A O 1
ATOM 736 N N . ILE A 1 89 ? 1.507 -1.391 7.337 1.00 89.31 89 ILE A N 1
ATOM 737 C CA . ILE A 1 89 ? 2.927 -1.566 7.685 1.00 89.31 89 ILE A CA 1
ATOM 738 C C . ILE A 1 89 ? 3.106 -2.160 9.095 1.00 89.31 89 ILE A C 1
ATOM 740 O O . ILE A 1 89 ? 4.070 -2.875 9.369 1.00 89.31 89 ILE A O 1
ATOM 744 N N . SER A 1 90 ? 2.156 -1.888 9.991 1.00 91.00 90 SER A N 1
ATOM 745 C CA . SER A 1 90 ? 2.178 -2.337 11.381 1.00 91.00 90 SER A CA 1
ATOM 746 C C . SER A 1 90 ? 1.732 -3.791 11.528 1.00 91.00 90 SER A C 1
ATOM 748 O O . SER A 1 90 ? 0.588 -4.147 11.235 1.00 91.00 90 SER A O 1
ATOM 750 N N . SER A 1 91 ? 2.605 -4.650 12.055 1.00 89.94 91 SER A N 1
ATOM 751 C CA . SER A 1 91 ? 2.274 -6.054 12.334 1.00 89.94 91 SER A CA 1
ATOM 752 C C . SER A 1 91 ? 1.133 -6.202 13.349 1.00 89.94 91 SER A C 1
ATOM 754 O O . SER A 1 91 ? 0.286 -7.079 13.178 1.00 89.94 91 SER A O 1
ATOM 756 N N . LYS A 1 92 ? 1.061 -5.315 14.351 1.00 92.12 92 LYS A N 1
ATOM 757 C CA . LYS A 1 92 ? -0.012 -5.282 15.360 1.00 92.12 92 LYS A CA 1
ATOM 758 C C . LYS A 1 92 ? -1.366 -5.000 14.722 1.00 92.12 92 LYS A C 1
ATOM 760 O O . LYS A 1 92 ? -2.317 -5.753 14.917 1.00 92.12 92 LYS A O 1
ATOM 765 N N . ILE A 1 93 ? -1.434 -3.974 13.876 1.00 92.50 93 ILE A N 1
ATOM 766 C CA . ILE A 1 93 ? -2.670 -3.627 13.169 1.00 92.50 93 ILE A CA 1
ATOM 767 C C . ILE A 1 93 ? -3.083 -4.723 12.182 1.00 92.50 93 ILE A C 1
ATOM 769 O O . ILE A 1 93 ? -4.264 -5.047 12.090 1.00 92.50 93 ILE A O 1
ATOM 773 N N . ASN A 1 94 ? -2.133 -5.377 11.509 1.00 91.19 94 ASN A N 1
ATOM 774 C CA . ASN A 1 94 ? -2.458 -6.535 10.673 1.00 91.19 94 ASN A CA 1
ATOM 775 C C . ASN A 1 94 ? -3.034 -7.706 11.474 1.00 91.19 94 ASN A C 1
ATOM 777 O O . ASN A 1 94 ? -3.878 -8.430 10.956 1.00 91.19 94 ASN A O 1
ATOM 781 N N . ASN A 1 95 ? -2.595 -7.919 12.715 1.00 91.69 95 ASN A N 1
ATOM 782 C CA . ASN A 1 95 ? -3.182 -8.956 13.562 1.00 91.69 95 ASN A CA 1
ATOM 783 C C . ASN A 1 95 ? -4.646 -8.634 13.885 1.00 91.69 95 ASN A C 1
ATOM 785 O O . ASN A 1 95 ? -5.491 -9.519 13.785 1.00 91.69 95 ASN A O 1
ATOM 789 N N . ILE A 1 96 ? -4.962 -7.366 14.162 1.00 91.94 96 ILE A N 1
ATOM 790 C CA . ILE A 1 96 ? -6.346 -6.893 14.312 1.00 91.94 96 ILE A CA 1
ATOM 791 C C . ILE A 1 96 ? -7.142 -7.124 13.016 1.00 91.94 96 ILE A C 1
ATOM 793 O O . ILE A 1 96 ? -8.221 -7.710 13.043 1.00 91.94 96 ILE A O 1
ATOM 797 N N . ALA A 1 97 ? -6.596 -6.728 11.864 1.00 91.00 97 ALA A N 1
ATOM 798 C CA . ALA A 1 97 ? -7.229 -6.928 10.560 1.00 91.00 97 ALA A CA 1
ATOM 799 C C . ALA A 1 97 ? -7.523 -8.418 10.276 1.00 91.00 97 ALA A C 1
ATOM 801 O O . ALA A 1 97 ? -8.595 -8.765 9.777 1.00 91.00 97 ALA A O 1
ATOM 802 N N . ARG A 1 98 ? -6.609 -9.322 10.651 1.00 90.69 98 ARG A N 1
ATOM 803 C CA . ARG A 1 98 ? -6.778 -10.780 10.510 1.00 90.69 98 ARG A CA 1
ATOM 804 C C . ARG A 1 98 ? -7.883 -11.342 11.393 1.00 90.69 98 ARG A C 1
ATOM 806 O O . ARG A 1 98 ? -8.596 -12.234 10.942 1.00 90.69 98 ARG A O 1
ATOM 813 N N . ILE A 1 99 ? -8.063 -10.810 12.604 1.00 87.69 99 ILE A N 1
ATOM 814 C CA . ILE A 1 99 ? -9.207 -11.162 13.465 1.00 87.69 99 ILE A CA 1
ATOM 815 C C . ILE A 1 99 ? -10.528 -10.835 12.750 1.00 87.69 99 ILE A C 1
ATOM 817 O O . ILE A 1 99 ? -11.480 -11.605 12.839 1.00 87.69 99 ILE A O 1
ATOM 821 N N . ASN A 1 100 ? -10.556 -9.765 11.949 1.00 81.12 100 ASN A N 1
ATOM 822 C CA . ASN A 1 100 ? -11.701 -9.380 11.116 1.00 81.12 100 ASN A CA 1
ATOM 823 C C . ASN A 1 100 ? -11.805 -10.162 9.786 1.00 81.12 100 ASN A C 1
ATOM 825 O O . ASN A 1 100 ? -12.593 -9.792 8.916 1.00 81.12 100 ASN A O 1
ATOM 829 N N . GLY A 1 101 ? -11.032 -11.241 9.610 1.00 87.06 101 GLY A N 1
ATOM 830 C CA . GLY A 1 101 ? -11.104 -12.132 8.446 1.00 87.06 101 GLY A CA 1
ATOM 831 C C . GLY A 1 101 ? -10.213 -11.740 7.262 1.00 87.06 101 GLY A C 1
ATOM 832 O O . GLY A 1 101 ? -10.310 -12.353 6.198 1.00 87.06 101 GLY A O 1
ATOM 833 N N . ILE A 1 102 ? -9.333 -10.747 7.417 1.00 91.19 102 ILE A N 1
ATOM 834 C CA . ILE A 1 102 ? -8.458 -10.272 6.336 1.00 91.19 102 ILE A CA 1
ATOM 835 C C . ILE A 1 102 ? -7.201 -11.143 6.267 1.00 91.19 102 ILE A C 1
ATOM 837 O O . ILE A 1 102 ? -6.339 -11.084 7.142 1.00 91.19 102 ILE A O 1
ATOM 841 N N . ASN A 1 103 ? -7.058 -11.939 5.205 1.00 88.06 103 ASN A N 1
ATOM 842 C CA . ASN A 1 103 ? -5.847 -12.724 4.961 1.00 88.06 103 ASN A CA 1
ATOM 843 C C . ASN A 1 103 ? -4.898 -11.991 4.002 1.00 88.06 103 ASN A C 1
ATOM 845 O O . ASN A 1 103 ? -5.199 -11.815 2.819 1.00 88.06 103 ASN A O 1
ATOM 849 N N . ASN A 1 104 ? -3.739 -11.576 4.517 1.00 88.25 104 ASN A N 1
ATOM 850 C CA . ASN A 1 104 ? -2.805 -10.709 3.802 1.00 88.25 104 ASN A CA 1
ATOM 851 C C . ASN A 1 104 ? -1.341 -11.186 3.784 1.00 88.25 104 ASN A C 1
ATOM 853 O O . ASN A 1 104 ? -0.482 -10.492 3.243 1.00 88.25 104 ASN A O 1
ATOM 857 N N . TYR A 1 105 ? -1.045 -12.383 4.307 1.00 87.25 105 TYR A N 1
ATOM 858 C CA . TYR A 1 105 ? 0.323 -12.928 4.362 1.00 87.25 105 TYR A CA 1
ATOM 859 C C . TYR A 1 105 ? 0.995 -13.014 2.990 1.00 87.25 105 TYR A C 1
ATOM 861 O O . TYR A 1 105 ? 2.158 -12.647 2.838 1.00 87.25 105 TYR A O 1
ATOM 869 N N . PHE A 1 106 ? 0.245 -13.471 1.988 1.00 89.50 106 PHE A N 1
ATOM 870 C CA . PHE A 1 106 ? 0.734 -13.596 0.619 1.00 89.50 106 PHE A CA 1
ATOM 871 C C . PHE A 1 106 ? 1.207 -12.251 0.050 1.00 89.50 106 PHE A C 1
ATOM 873 O O . PHE A 1 106 ? 2.287 -12.164 -0.533 1.00 89.50 106 PHE A O 1
ATOM 880 N N . TRP A 1 107 ? 0.436 -11.186 0.276 1.00 89.44 107 TRP A N 1
ATOM 881 C CA . TRP A 1 107 ? 0.754 -9.853 -0.233 1.00 89.44 107 TRP A CA 1
ATOM 882 C C . TRP A 1 107 ? 1.966 -9.239 0.467 1.00 89.44 107 TRP A C 1
ATOM 884 O O . TRP A 1 107 ? 2.792 -8.623 -0.204 1.00 89.44 107 TRP A O 1
ATOM 894 N N . PHE A 1 108 ? 2.146 -9.478 1.771 1.00 86.56 108 PHE A N 1
ATOM 895 C CA . PHE A 1 108 ? 3.384 -9.092 2.460 1.00 86.56 108 PHE A CA 1
ATOM 896 C C . PHE A 1 108 ? 4.609 -9.774 1.882 1.00 86.56 108 PHE A C 1
ATOM 898 O O . PHE A 1 108 ? 5.620 -9.113 1.659 1.00 86.56 108 PHE A O 1
ATOM 905 N N . LEU A 1 109 ? 4.522 -11.082 1.638 1.00 90.56 109 LEU A N 1
ATOM 906 C CA . LEU A 1 109 ? 5.631 -11.822 1.056 1.00 90.56 109 LEU A CA 1
ATOM 907 C C . LEU A 1 109 ? 5.985 -11.252 -0.320 1.00 90.56 109 LEU A C 1
ATOM 909 O O . LEU A 1 109 ? 7.151 -10.966 -0.576 1.00 90.56 109 LEU A O 1
ATOM 913 N N . LEU A 1 110 ? 4.988 -11.023 -1.177 1.00 90.62 110 LEU A N 1
ATOM 914 C CA . LEU A 1 110 ? 5.216 -10.452 -2.502 1.00 90.62 110 LEU A CA 1
ATOM 915 C C . LEU A 1 110 ? 5.823 -9.048 -2.449 1.00 90.62 110 LEU A C 1
ATOM 917 O O . LEU A 1 110 ? 6.779 -8.783 -3.172 1.00 90.62 110 LEU A O 1
ATOM 921 N N . ILE A 1 111 ? 5.314 -8.157 -1.596 1.00 89.38 111 ILE A N 1
ATOM 922 C CA . ILE A 1 111 ? 5.838 -6.788 -1.477 1.00 89.38 111 ILE A CA 1
ATOM 923 C C . ILE A 1 111 ? 7.245 -6.792 -0.886 1.00 89.38 111 ILE A C 1
ATOM 925 O O . ILE A 1 111 ? 8.115 -6.079 -1.385 1.00 89.38 111 ILE A O 1
ATOM 929 N N . GLY A 1 112 ? 7.488 -7.620 0.130 1.00 90.56 112 GLY A N 1
ATOM 930 C CA . GLY A 1 112 ? 8.808 -7.793 0.727 1.00 90.56 112 GLY A CA 1
ATOM 931 C C . GLY A 1 112 ? 9.829 -8.309 -0.285 1.00 90.56 112 GLY A C 1
ATOM 932 O O . GLY A 1 112 ? 10.921 -7.754 -0.383 1.00 90.56 112 GLY A O 1
ATOM 933 N N . LEU A 1 113 ? 9.463 -9.310 -1.091 1.00 94.19 113 LEU A N 1
ATOM 934 C CA . LEU A 1 113 ? 10.311 -9.816 -2.172 1.00 94.19 113 LEU A CA 1
ATOM 935 C C . LEU A 1 113 ? 10.533 -8.761 -3.257 1.00 94.19 113 LEU A C 1
ATOM 937 O O . LEU A 1 113 ? 11.671 -8.546 -3.662 1.00 94.19 113 LEU A O 1
ATOM 941 N N . ASN A 1 114 ? 9.478 -8.075 -3.700 1.00 91.50 114 ASN A N 1
ATOM 942 C CA . ASN A 1 114 ? 9.572 -7.029 -4.716 1.00 91.50 114 ASN A CA 1
ATOM 943 C C . ASN A 1 114 ? 10.522 -5.907 -4.276 1.00 91.50 114 ASN A C 1
ATOM 945 O O . ASN A 1 114 ? 11.443 -5.542 -5.005 1.00 91.50 114 ASN A O 1
ATOM 949 N N . TYR A 1 115 ? 10.345 -5.403 -3.053 1.00 91.44 115 TYR A N 1
ATOM 950 C CA . TYR A 1 115 ? 11.195 -4.351 -2.509 1.00 91.44 115 TYR A CA 1
ATOM 951 C C . TYR A 1 115 ? 12.624 -4.845 -2.257 1.00 91.44 115 TYR A C 1
ATOM 953 O O . TYR A 1 115 ? 13.583 -4.174 -2.630 1.00 91.44 115 TYR A O 1
ATOM 961 N N . GLY A 1 116 ? 12.779 -6.038 -1.676 1.00 95.75 116 GLY A N 1
ATOM 962 C CA . GLY A 1 116 ? 14.081 -6.639 -1.394 1.00 95.75 116 GLY A CA 1
ATOM 963 C C . GLY A 1 116 ? 14.906 -6.877 -2.659 1.00 95.75 116 GLY A C 1
ATOM 964 O O . GLY A 1 116 ? 16.068 -6.474 -2.715 1.00 95.75 116 GLY A O 1
ATOM 965 N N . PHE A 1 117 ? 14.309 -7.463 -3.700 1.00 95.44 117 PHE A N 1
ATOM 966 C CA . PHE A 1 117 ? 14.974 -7.637 -4.992 1.00 95.44 117 PHE A CA 1
ATOM 967 C C . PHE A 1 117 ? 15.237 -6.305 -5.684 1.00 95.44 117 PHE A C 1
ATOM 969 O O . PHE A 1 117 ? 16.337 -6.108 -6.197 1.00 95.44 117 PHE A O 1
ATOM 976 N N . GLY A 1 118 ? 14.275 -5.379 -5.668 1.00 93.25 118 GLY A N 1
ATOM 977 C CA . GLY A 1 118 ? 14.463 -4.039 -6.220 1.00 93.25 118 GLY A CA 1
ATOM 978 C C . GLY A 1 118 ? 15.675 -3.343 -5.605 1.00 93.25 118 GLY A C 1
ATOM 979 O O . GLY A 1 118 ? 16.529 -2.837 -6.328 1.00 93.25 118 GLY A O 1
ATOM 980 N N . LEU A 1 119 ? 15.807 -3.406 -4.280 1.00 94.62 119 LEU A N 1
ATOM 981 C CA . LEU A 1 119 ? 16.924 -2.823 -3.547 1.00 94.62 119 LEU A CA 1
ATOM 982 C C . LEU A 1 119 ? 18.252 -3.546 -3.831 1.00 94.62 119 LEU A C 1
ATOM 984 O O . LEU A 1 119 ? 19.266 -2.893 -4.075 1.00 94.62 119 LEU A O 1
ATOM 988 N N . LEU A 1 120 ? 18.250 -4.883 -3.851 1.00 96.69 120 LEU A N 1
ATOM 989 C CA . LEU A 1 120 ? 19.424 -5.694 -4.191 1.00 96.69 120 LEU A CA 1
ATOM 990 C C . LEU A 1 120 ? 19.960 -5.340 -5.585 1.00 96.69 120 LEU A C 1
ATOM 992 O O . LEU A 1 120 ? 21.156 -5.088 -5.753 1.00 96.69 120 LEU A O 1
ATOM 996 N N . PHE A 1 121 ? 19.079 -5.318 -6.587 1.00 94.50 121 PHE A N 1
ATOM 997 C CA . PHE A 1 121 ? 19.460 -4.995 -7.957 1.00 94.50 121 PHE A CA 1
ATOM 998 C C . PHE A 1 121 ? 19.856 -3.533 -8.098 1.00 94.50 121 PHE A C 1
ATOM 1000 O O . PHE A 1 121 ? 20.839 -3.260 -8.775 1.00 94.50 121 PHE A O 1
ATOM 1007 N N . TRP A 1 122 ? 19.181 -2.616 -7.406 1.00 94.06 122 TRP A N 1
ATOM 1008 C CA . TRP A 1 122 ? 19.561 -1.209 -7.379 1.00 94.06 122 TRP A CA 1
ATOM 1009 C C . TRP A 1 122 ? 20.991 -1.005 -6.871 1.00 94.06 122 TRP A C 1
ATOM 1011 O O . TRP A 1 122 ? 21.802 -0.388 -7.563 1.00 94.06 122 TRP A O 1
ATOM 1021 N N . TYR A 1 123 ? 21.334 -1.585 -5.715 1.00 95.12 123 TYR A N 1
ATOM 1022 C CA . TYR A 1 123 ? 22.691 -1.502 -5.166 1.00 95.12 123 TYR A CA 1
ATOM 1023 C C . TYR A 1 123 ? 23.731 -2.119 -6.099 1.00 95.12 123 TYR A C 1
ATOM 1025 O O . TYR A 1 123 ? 24.811 -1.557 -6.284 1.00 95.12 123 TYR A O 1
ATOM 1033 N N . LYS A 1 124 ? 23.392 -3.240 -6.740 1.00 94.69 124 LYS A N 1
ATOM 1034 C CA . LYS A 1 124 ? 24.255 -3.852 -7.750 1.00 94.69 124 LYS A CA 1
ATOM 1035 C C . LYS A 1 124 ? 24.407 -2.961 -8.986 1.00 94.69 124 LYS A C 1
ATOM 1037 O O . LYS A 1 124 ? 25.494 -2.869 -9.531 1.00 94.69 124 LYS A O 1
ATOM 1042 N N . THR A 1 125 ? 23.364 -2.277 -9.442 1.00 93.06 125 THR A N 1
ATOM 1043 C CA . THR A 1 125 ? 23.445 -1.3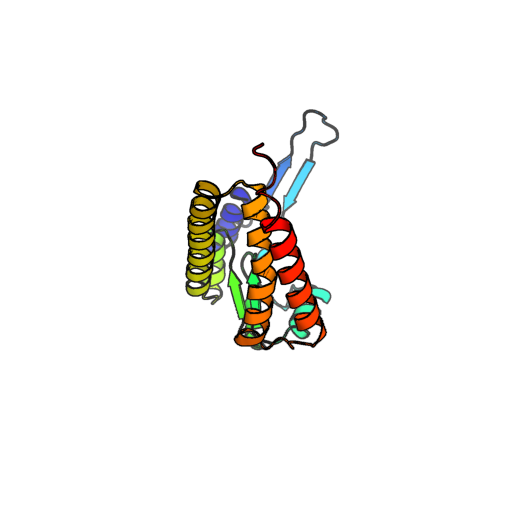77 -10.601 1.00 93.06 125 THR A CA 1
ATOM 1044 C C . THR A 1 125 ? 24.361 -0.191 -10.322 1.00 93.06 125 THR A C 1
ATOM 1046 O O . THR A 1 125 ? 25.248 0.089 -11.129 1.00 93.06 125 THR A O 1
ATOM 1049 N N . ILE A 1 126 ? 24.204 0.476 -9.177 1.00 94.00 126 ILE A N 1
ATOM 1050 C CA . ILE A 1 126 ? 25.034 1.641 -8.832 1.00 94.00 126 ILE A CA 1
ATOM 1051 C C . ILE A 1 126 ? 26.490 1.272 -8.509 1.00 94.00 126 ILE A C 1
ATOM 1053 O O . ILE A 1 126 ? 27.344 2.151 -8.514 1.00 94.00 126 ILE A O 1
ATOM 1057 N N . SER A 1 127 ? 26.809 -0.012 -8.283 1.00 95.06 127 SER A N 1
ATOM 1058 C CA . SER A 1 127 ? 28.208 -0.458 -8.203 1.00 95.06 127 SER A CA 1
ATOM 1059 C C . SER A 1 127 ? 28.902 -0.546 -9.570 1.00 95.06 127 SER A C 1
ATOM 1061 O O . SER A 1 127 ? 30.126 -0.615 -9.612 1.00 95.06 127 SER A O 1
ATOM 1063 N N . TYR A 1 128 ? 28.150 -0.549 -10.680 1.00 91.19 128 TYR A N 1
ATOM 1064 C CA . TYR A 1 128 ? 28.692 -0.584 -12.050 1.00 91.19 128 TYR A CA 1
ATOM 1065 C C . TYR A 1 128 ? 28.443 0.702 -12.849 1.00 91.19 128 TYR A C 1
ATOM 1067 O O . TYR A 1 128 ? 29.119 0.934 -13.851 1.00 91.19 128 TYR A O 1
ATOM 1075 N N . LEU A 1 129 ? 27.464 1.520 -12.458 1.00 88.75 129 LEU A N 1
ATOM 1076 C CA . LEU A 1 129 ? 27.050 2.715 -13.189 1.00 88.75 129 LEU A CA 1
ATOM 1077 C C . LEU A 1 129 ? 27.047 3.950 -12.291 1.00 88.75 129 LEU A C 1
ATOM 1079 O O . LEU A 1 129 ? 26.628 3.897 -11.139 1.00 88.75 129 LEU A O 1
ATOM 1083 N N . GLU A 1 130 ? 27.423 5.094 -12.868 1.00 89.94 130 GLU A N 1
ATOM 1084 C CA . GLU A 1 130 ? 27.189 6.402 -12.253 1.00 89.94 130 GLU A CA 1
ATOM 1085 C C . GLU A 1 130 ? 25.691 6.570 -11.934 1.00 89.94 130 GLU A C 1
ATOM 1087 O O . GLU A 1 130 ? 24.829 6.219 -12.747 1.00 89.94 130 GLU A O 1
ATOM 1092 N N . MET A 1 131 ? 25.385 7.167 -10.777 1.00 89.75 131 MET A N 1
ATOM 1093 C CA . MET A 1 131 ? 24.017 7.367 -10.279 1.00 89.75 131 MET A CA 1
ATOM 1094 C C . MET A 1 131 ? 23.078 7.972 -11.336 1.00 89.75 131 MET A C 1
ATOM 1096 O O . MET A 1 131 ? 21.945 7.523 -11.483 1.00 89.75 131 MET A O 1
ATOM 1100 N N . GLY A 1 132 ? 23.555 8.943 -12.126 1.00 88.00 132 GLY A N 1
ATOM 1101 C CA . GLY A 1 132 ? 22.764 9.558 -13.198 1.00 88.00 132 GLY A CA 1
ATOM 1102 C C . GLY A 1 132 ? 22.316 8.555 -14.267 1.00 88.00 132 GLY A C 1
ATOM 1103 O O . GLY A 1 132 ? 21.139 8.514 -14.617 1.00 88.00 132 GLY A O 1
ATOM 1104 N N . LYS A 1 133 ? 23.222 7.681 -14.728 1.00 86.69 133 LYS A N 1
ATOM 1105 C CA . LYS A 1 133 ? 22.911 6.623 -15.707 1.00 86.69 133 LYS A CA 1
ATOM 1106 C C . LYS A 1 133 ? 21.975 5.570 -15.116 1.00 86.69 133 LYS A C 1
ATOM 1108 O O . LYS A 1 133 ? 21.044 5.134 -15.790 1.00 86.69 133 LYS A O 1
ATOM 1113 N N . ALA A 1 134 ? 22.188 5.196 -13.856 1.00 90.31 134 ALA A N 1
ATOM 1114 C CA . ALA A 1 134 ? 21.326 4.251 -13.151 1.00 90.31 134 ALA A CA 1
ATOM 1115 C C . ALA A 1 134 ? 19.886 4.781 -13.003 1.00 90.31 134 ALA A C 1
ATOM 1117 O O . ALA A 1 134 ? 18.935 4.052 -13.2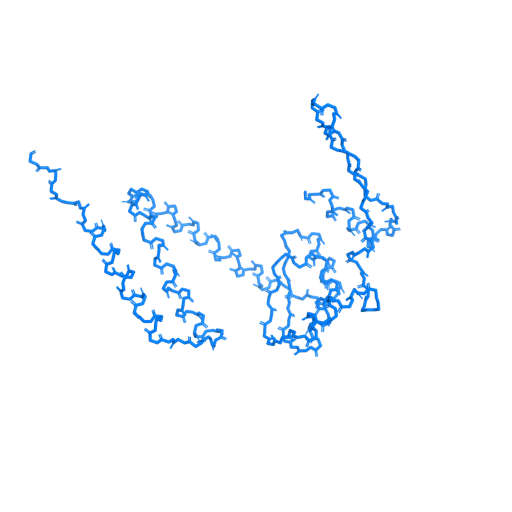77 1.00 90.31 134 ALA A O 1
ATOM 1118 N N . MET A 1 135 ? 19.713 6.060 -12.653 1.00 90.00 135 MET A N 1
ATOM 1119 C CA . MET A 1 135 ? 18.393 6.696 -12.535 1.00 90.00 135 MET A CA 1
ATOM 1120 C C . MET A 1 135 ? 17.636 6.742 -13.865 1.00 90.00 135 MET A C 1
ATOM 1122 O O . MET A 1 135 ? 16.423 6.548 -13.891 1.00 90.00 135 MET A O 1
ATOM 1126 N N . ILE A 1 136 ? 18.341 6.940 -14.982 1.00 87.94 136 ILE A N 1
ATOM 1127 C CA . ILE A 1 136 ? 17.721 6.888 -16.310 1.00 87.94 136 ILE A CA 1
ATOM 1128 C C . ILE A 1 136 ? 17.196 5.476 -16.600 1.00 87.94 136 ILE A C 1
ATOM 1130 O O . ILE A 1 136 ? 16.081 5.332 -17.095 1.00 87.94 136 ILE A O 1
ATOM 1134 N N . LEU A 1 137 ? 17.942 4.425 -16.244 1.00 86.50 137 LEU A N 1
ATOM 1135 C CA . LEU A 1 137 ? 17.478 3.043 -16.418 1.00 86.50 137 LEU A CA 1
ATOM 1136 C C . LEU A 1 137 ? 16.233 2.730 -15.579 1.00 86.50 137 LEU A C 1
ATOM 1138 O O . LEU A 1 137 ? 15.369 1.990 -16.042 1.00 86.50 137 LEU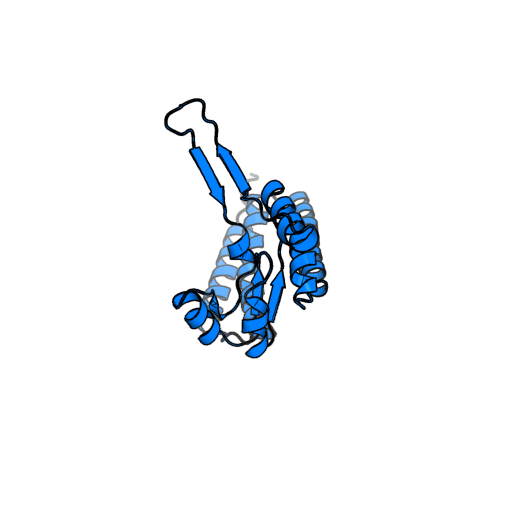 A O 1
ATOM 1142 N N . VAL A 1 138 ? 16.086 3.326 -14.391 1.00 88.88 138 VAL A N 1
ATOM 1143 C CA . VAL A 1 138 ? 14.878 3.160 -13.558 1.00 88.88 138 VAL A CA 1
ATOM 1144 C C . VAL A 1 138 ? 13.615 3.631 -14.281 1.00 88.88 138 VAL A C 1
ATOM 1146 O O . VAL A 1 138 ? 12.544 3.079 -14.038 1.00 88.88 138 VAL A O 1
ATOM 1149 N N . SER A 1 139 ? 13.710 4.570 -15.226 1.00 86.06 139 SER A N 1
ATOM 1150 C CA . SER A 1 139 ? 12.550 5.038 -16.000 1.00 86.06 139 SER A CA 1
ATOM 1151 C C . SER A 1 139 ? 11.889 3.943 -16.856 1.00 86.06 139 SER A C 1
ATOM 1153 O O . SER A 1 139 ? 10.691 4.019 -17.136 1.00 86.06 139 SER A O 1
ATOM 1155 N N . PHE A 1 140 ? 12.610 2.860 -17.184 1.00 88.00 140 PHE A N 1
ATOM 1156 C CA . PHE A 1 140 ? 12.024 1.681 -17.832 1.00 88.00 140 PHE A CA 1
ATOM 1157 C C . PHE A 1 140 ? 10.997 0.958 -16.956 1.00 88.00 140 PHE A C 1
ATOM 1159 O O . PHE A 1 140 ? 10.153 0.234 -17.487 1.00 88.00 140 PHE A O 1
ATOM 1166 N N . SER A 1 141 ? 11.020 1.163 -15.636 1.00 89.12 141 SER A N 1
ATOM 1167 C CA . SER A 1 141 ? 10.012 0.595 -14.736 1.00 89.12 141 SER A CA 1
ATOM 1168 C C . SER A 1 141 ? 8.593 1.004 -15.131 1.00 89.12 141 SER A C 1
ATOM 1170 O O . SER A 1 141 ? 7.693 0.179 -15.041 1.00 89.12 141 SER A O 1
ATOM 1172 N N . SER A 1 142 ? 8.379 2.215 -15.659 1.00 89.06 142 SER A N 1
ATOM 1173 C CA . SER A 1 142 ? 7.063 2.658 -16.137 1.00 89.06 142 SER A CA 1
ATOM 1174 C C . SER A 1 142 ? 6.563 1.838 -17.330 1.00 89.06 142 SER A C 1
ATOM 1176 O O . SER A 1 142 ? 5.374 1.534 -17.410 1.00 89.06 142 SER A O 1
ATOM 1178 N N . ILE A 1 143 ? 7.465 1.433 -18.230 1.00 91.50 143 ILE A N 1
ATOM 1179 C CA . ILE A 1 143 ? 7.139 0.574 -19.377 1.00 91.50 143 ILE A CA 1
ATOM 1180 C C . ILE A 1 143 ? 6.744 -0.819 -18.886 1.00 91.50 143 ILE A C 1
ATOM 1182 O O . ILE A 1 143 ? 5.699 -1.342 -19.272 1.00 91.50 143 ILE A O 1
ATOM 1186 N N . VAL A 1 144 ? 7.565 -1.403 -18.008 1.00 91.62 144 VAL A N 1
ATOM 1187 C CA . VAL A 1 144 ? 7.291 -2.720 -17.420 1.00 91.62 144 VAL A CA 1
ATOM 1188 C C . VAL A 1 144 ? 5.958 -2.693 -16.669 1.00 91.62 144 VAL A C 1
ATOM 1190 O O . VAL A 1 144 ? 5.123 -3.563 -16.893 1.00 91.62 144 VAL A O 1
ATOM 1193 N N . SER A 1 145 ? 5.707 -1.661 -15.863 1.00 91.19 145 SER A N 1
ATOM 1194 C CA . SER A 1 145 ? 4.446 -1.483 -15.138 1.00 91.19 145 SER A CA 1
ATOM 1195 C C . SER A 1 145 ? 3.237 -1.402 -16.068 1.00 91.19 145 SER A C 1
ATOM 1197 O O . SER A 1 145 ? 2.241 -2.058 -15.793 1.00 91.19 145 SER A O 1
ATOM 1199 N N . ALA A 1 146 ? 3.315 -0.677 -17.189 1.00 91.06 146 ALA A N 1
ATOM 1200 C CA . ALA A 1 146 ? 2.208 -0.595 -18.148 1.00 91.06 146 ALA A CA 1
ATOM 1201 C C . ALA A 1 146 ? 1.888 -1.957 -18.796 1.00 91.06 146 ALA A C 1
ATOM 1203 O O . ALA A 1 146 ? 0.722 -2.332 -18.943 1.00 91.06 146 ALA A O 1
ATOM 1204 N N . ILE A 1 147 ? 2.923 -2.728 -19.148 1.00 93.25 147 ILE A N 1
ATOM 1205 C CA . ILE A 1 147 ? 2.764 -4.084 -19.694 1.00 93.25 147 ILE A CA 1
ATOM 1206 C C . ILE A 1 147 ? 2.130 -5.004 -18.643 1.00 93.25 147 ILE A C 1
ATOM 1208 O O . ILE A 1 147 ? 1.173 -5.719 -18.937 1.00 93.25 147 ILE A O 1
ATOM 1212 N N . PHE A 1 148 ? 2.624 -4.967 -17.405 1.00 92.12 148 PHE A N 1
ATOM 1213 C CA . PHE A 1 148 ? 2.102 -5.794 -16.318 1.00 92.12 148 PHE A CA 1
ATOM 1214 C C . PHE A 1 148 ? 0.675 -5.390 -15.922 1.00 92.12 148 PHE A C 1
ATOM 1216 O O . PHE A 1 148 ? -0.144 -6.274 -15.685 1.00 92.12 148 PHE A O 1
ATOM 1223 N N . GLY A 1 149 ? 0.340 -4.098 -15.914 1.00 89.88 149 GLY A N 1
ATOM 1224 C CA . GLY A 1 149 ? -1.028 -3.611 -15.698 1.00 89.88 149 GLY A CA 1
ATOM 1225 C C . GLY A 1 149 ? -1.993 -4.165 -16.745 1.00 89.88 149 GLY A C 1
ATOM 1226 O O . GLY A 1 149 ? -3.057 -4.687 -16.416 1.00 89.88 149 GLY A O 1
ATOM 1227 N N . THR A 1 150 ? -1.564 -4.207 -18.005 1.00 91.19 150 THR A N 1
ATOM 1228 C CA . THR A 1 150 ? -2.352 -4.819 -19.085 1.00 91.19 150 THR A CA 1
ATOM 1229 C C . THR A 1 150 ? -2.550 -6.320 -18.867 1.00 91.19 150 THR A C 1
ATOM 1231 O O . THR A 1 150 ? -3.674 -6.814 -18.913 1.00 91.19 150 THR A O 1
ATOM 1234 N N . ILE A 1 151 ? -1.466 -7.060 -18.608 1.00 92.56 151 ILE A N 1
ATOM 1235 C CA . ILE A 1 151 ? -1.498 -8.528 -18.509 1.00 92.56 151 ILE A CA 1
ATOM 1236 C C . ILE A 1 151 ? -2.247 -8.998 -17.255 1.00 92.56 151 ILE A C 1
ATOM 1238 O O . ILE A 1 151 ? -3.052 -9.925 -17.329 1.00 92.56 151 ILE A O 1
ATOM 1242 N N . PHE A 1 152 ? -1.966 -8.393 -16.100 1.00 86.88 152 PHE A N 1
ATOM 1243 C CA . PHE A 1 152 ? -2.435 -8.887 -14.803 1.00 86.88 152 PHE A CA 1
ATOM 1244 C C . PHE A 1 152 ? -3.684 -8.172 -14.290 1.00 86.88 152 PHE A C 1
ATOM 1246 O O . PHE A 1 152 ? -4.505 -8.808 -13.624 1.00 86.88 152 PHE A O 1
ATOM 1253 N N . LEU A 1 153 ? -3.834 -6.875 -14.576 1.00 82.81 153 LEU A N 1
ATOM 1254 C CA . LEU A 1 153 ? -4.980 -6.078 -14.119 1.00 82.81 153 LEU A CA 1
ATOM 1255 C C . LEU A 1 153 ? -6.061 -5.934 -15.198 1.00 82.81 153 LEU A C 1
ATOM 1257 O O . LEU A 1 153 ? -7.177 -5.533 -14.880 1.00 82.81 153 LEU A O 1
ATOM 1261 N N . GLY A 1 154 ? -5.766 -6.311 -16.448 1.00 85.94 154 GLY A N 1
ATOM 1262 C CA . GLY A 1 154 ? -6.700 -6.174 -17.566 1.00 85.94 154 GLY A CA 1
ATOM 1263 C C . GLY A 1 154 ? -6.912 -4.720 -17.988 1.00 85.94 154 GLY A C 1
ATOM 1264 O O . GLY A 1 154 ? -7.951 -4.393 -18.561 1.00 85.94 154 GLY A O 1
ATOM 1265 N N . GLU A 1 155 ? -5.960 -3.837 -17.679 1.00 88.19 155 GLU A N 1
ATOM 1266 C CA . GLU A 1 155 ? -5.999 -2.446 -18.124 1.00 88.19 155 GLU A CA 1
ATOM 1267 C C . GLU A 1 155 ? -5.925 -2.368 -19.656 1.00 88.19 155 GLU A C 1
ATOM 1269 O O . GLU A 1 155 ? -5.227 -3.145 -20.310 1.00 88.19 155 GLU A O 1
ATOM 1274 N N . LEU A 1 156 ? -6.655 -1.421 -20.248 1.00 91.69 156 LEU A N 1
ATOM 1275 C CA . LEU A 1 156 ? -6.650 -1.233 -21.697 1.00 91.69 156 LEU A CA 1
ATOM 1276 C C . LEU A 1 156 ? -5.309 -0.645 -22.149 1.00 91.69 156 LEU A C 1
ATOM 1278 O O . LEU A 1 156 ? -5.008 0.517 -21.879 1.00 91.69 156 LEU A O 1
ATOM 1282 N N . PHE A 1 157 ? -4.538 -1.427 -22.904 1.00 93.38 157 PHE A N 1
ATOM 1283 C CA . PHE A 1 157 ? -3.325 -0.941 -23.553 1.00 93.38 157 PHE A CA 1
ATOM 1284 C C . PHE A 1 157 ? -3.670 -0.238 -24.865 1.00 93.38 157 PHE A C 1
ATOM 1286 O O . PHE A 1 157 ? -3.989 -0.866 -25.875 1.00 93.38 157 PHE A O 1
ATOM 1293 N N . THR A 1 158 ? -3.631 1.089 -24.848 1.00 94.81 158 THR A N 1
ATOM 1294 C CA . THR A 1 158 ? -3.995 1.920 -25.997 1.00 94.81 158 THR A CA 1
ATOM 1295 C C . THR A 1 158 ? -2.792 2.229 -26.890 1.00 94.81 158 THR A C 1
ATOM 1297 O O . THR A 1 158 ? -1.632 2.098 -26.491 1.00 94.81 158 THR A O 1
ATOM 1300 N N . TYR A 1 159 ? -3.055 2.750 -28.092 1.00 94.50 159 TYR A N 1
ATOM 1301 C CA . TYR A 1 159 ? -2.004 3.276 -28.970 1.00 94.50 159 TYR A CA 1
ATOM 1302 C C . TYR A 1 159 ? -1.191 4.412 -28.324 1.00 94.50 159 TYR A C 1
ATOM 1304 O O . TYR A 1 159 ? -0.013 4.570 -28.638 1.00 94.50 159 TYR A O 1
ATOM 1312 N N . PHE A 1 160 ? -1.773 5.166 -27.382 1.00 93.38 160 PHE A N 1
ATOM 1313 C CA . PHE A 1 160 ? -1.040 6.185 -26.626 1.00 93.38 160 PHE A CA 1
ATOM 1314 C C . PHE A 1 160 ? -0.007 5.567 -25.679 1.00 93.38 160 PHE A C 1
ATOM 1316 O O . PHE A 1 160 ? 1.099 6.094 -25.565 1.00 93.38 160 PHE A O 1
ATOM 1323 N N . ASN A 1 161 ? -0.321 4.424 -25.054 1.00 92.69 161 ASN A N 1
ATOM 1324 C CA . ASN A 1 161 ? 0.639 3.688 -24.227 1.00 92.69 161 ASN A CA 1
ATOM 1325 C C . ASN A 1 161 ? 1.831 3.212 -25.071 1.00 92.69 161 ASN A C 1
ATOM 1327 O O . ASN A 1 161 ? 2.980 3.368 -24.656 1.00 92.69 161 ASN A O 1
ATOM 1331 N N . LEU A 1 162 ? 1.564 2.708 -26.282 1.00 94.12 162 LEU A N 1
ATOM 1332 C CA . LEU A 1 162 ? 2.606 2.288 -27.220 1.00 94.12 162 LEU A CA 1
ATOM 1333 C C . LEU A 1 162 ? 3.495 3.461 -27.661 1.00 94.12 162 LEU A C 1
ATOM 1335 O O . LEU A 1 162 ? 4.720 3.357 -27.610 1.00 94.12 162 LEU A O 1
ATOM 1339 N N . ALA A 1 163 ? 2.895 4.586 -28.059 1.00 95.25 163 ALA A N 1
ATOM 1340 C CA . ALA A 1 163 ? 3.640 5.778 -28.462 1.00 95.25 163 ALA A CA 1
ATOM 1341 C C . ALA A 1 163 ? 4.522 6.312 -27.319 1.00 95.25 163 ALA A C 1
ATOM 1343 O O . ALA A 1 163 ? 5.704 6.586 -27.528 1.00 95.25 163 ALA A O 1
ATOM 1344 N N . GLY A 1 164 ? 3.979 6.388 -26.098 1.00 92.81 164 GLY A N 1
ATOM 1345 C CA . GLY A 1 164 ? 4.730 6.791 -24.908 1.00 92.81 164 GLY A CA 1
ATOM 1346 C C . GLY A 1 164 ? 5.909 5.862 -24.610 1.00 92.81 164 GLY A C 1
ATOM 1347 O O . GLY A 1 164 ? 7.012 6.334 -24.339 1.00 92.81 164 GLY A O 1
ATOM 1348 N N . MET A 1 165 ? 5.715 4.546 -24.738 1.00 93.44 165 MET A N 1
ATOM 1349 C CA . MET A 1 165 ? 6.784 3.555 -24.578 1.00 93.44 165 MET A CA 1
ATOM 1350 C C . MET A 1 165 ? 7.916 3.764 -25.594 1.00 93.44 165 MET A C 1
ATOM 1352 O O . MET A 1 165 ? 9.084 3.766 -25.207 1.00 93.44 165 MET A O 1
ATOM 1356 N N . VAL A 1 166 ? 7.596 3.985 -26.874 1.00 94.19 166 VAL A N 1
ATOM 1357 C CA . VAL A 1 166 ? 8.605 4.244 -27.918 1.00 94.19 166 VAL A CA 1
ATOM 1358 C C . VAL A 1 166 ? 9.414 5.505 -27.607 1.00 94.19 166 VAL A C 1
ATOM 1360 O O . VAL A 1 166 ? 10.643 5.473 -27.686 1.00 94.19 166 VAL A O 1
ATOM 1363 N N . ILE A 1 167 ? 8.749 6.590 -27.199 1.00 92.88 167 ILE A N 1
ATOM 1364 C CA . ILE A 1 167 ? 9.415 7.845 -26.819 1.00 92.88 167 ILE A CA 1
ATOM 1365 C C . ILE A 1 167 ? 10.378 7.607 -25.649 1.00 92.88 167 ILE A C 1
ATOM 1367 O O . ILE A 1 167 ? 11.551 7.959 -25.751 1.00 92.88 167 ILE A O 1
ATOM 1371 N N . MET A 1 168 ? 9.925 6.946 -24.580 1.00 91.50 168 MET A N 1
ATOM 1372 C CA . MET A 1 168 ? 10.748 6.646 -23.399 1.00 91.50 168 MET A CA 1
ATOM 1373 C C . MET A 1 168 ? 11.993 5.813 -23.736 1.00 91.50 168 MET A C 1
ATOM 1375 O O . MET A 1 168 ? 13.084 6.085 -23.223 1.00 91.50 168 MET A O 1
ATOM 1379 N N . ILE A 1 169 ? 11.853 4.823 -24.624 1.00 91.31 169 ILE A N 1
ATOM 1380 C CA . ILE A 1 169 ? 12.971 3.989 -25.088 1.00 91.31 169 ILE A CA 1
ATOM 1381 C C . ILE A 1 169 ? 13.990 4.839 -25.850 1.00 91.31 169 ILE A C 1
ATOM 1383 O O . ILE A 1 169 ? 15.181 4.786 -25.539 1.00 91.31 169 ILE A O 1
ATOM 1387 N N . ILE A 1 170 ? 13.537 5.644 -26.818 1.00 91.25 170 ILE A N 1
ATOM 1388 C CA . ILE A 1 170 ? 14.418 6.506 -27.619 1.00 91.25 170 ILE A CA 1
ATOM 1389 C C . ILE A 1 170 ? 15.137 7.514 -26.721 1.00 91.25 170 ILE A C 1
ATOM 1391 O O . ILE A 1 170 ? 16.359 7.632 -26.802 1.00 91.25 170 ILE A O 1
ATOM 1395 N N . SER A 1 171 ? 14.410 8.198 -25.832 1.00 87.81 171 SER A N 1
ATOM 1396 C CA . SER A 1 171 ? 14.990 9.152 -24.882 1.00 87.81 171 SER A CA 1
ATOM 1397 C C . SER A 1 171 ? 16.062 8.495 -24.020 1.00 87.81 171 SER A C 1
ATOM 1399 O O . SER A 1 171 ? 17.161 9.032 -23.899 1.00 87.81 171 SER A O 1
ATOM 1401 N N . THR A 1 172 ? 15.794 7.302 -23.486 1.00 86.19 172 THR A N 1
ATOM 1402 C CA . THR A 1 172 ? 16.785 6.594 -22.674 1.00 86.19 172 THR A CA 1
ATOM 1403 C C . THR A 1 172 ? 18.027 6.224 -23.481 1.00 86.19 172 THR A C 1
ATOM 1405 O O . THR A 1 172 ? 19.144 6.456 -23.020 1.00 86.19 172 THR A O 1
ATOM 1408 N N . ILE A 1 173 ? 17.862 5.685 -24.692 1.00 86.56 173 ILE A N 1
ATOM 1409 C CA . ILE A 1 173 ? 18.993 5.315 -25.552 1.00 86.56 173 ILE A CA 1
ATOM 1410 C C . ILE A 1 173 ? 19.855 6.540 -25.867 1.00 86.56 173 ILE A C 1
ATOM 1412 O O . ILE A 1 173 ? 21.079 6.446 -25.777 1.00 86.56 173 ILE A O 1
ATOM 1416 N N . THR A 1 174 ? 19.241 7.676 -26.206 1.00 85.88 174 THR A N 1
ATOM 1417 C CA . THR A 1 174 ? 19.955 8.923 -26.510 1.00 85.88 174 THR A CA 1
ATOM 1418 C C . THR A 1 174 ? 20.773 9.403 -25.314 1.00 85.88 174 THR A C 1
ATOM 1420 O O . THR A 1 174 ? 21.967 9.648 -25.468 1.00 85.88 174 THR A O 1
ATOM 1423 N N . ILE A 1 175 ? 20.174 9.463 -24.120 1.00 81.12 175 ILE A N 1
ATOM 1424 C CA . ILE A 1 175 ? 20.864 9.966 -22.923 1.00 81.12 175 ILE A CA 1
ATOM 1425 C C . ILE A 1 175 ? 21.971 8.996 -22.476 1.00 81.12 175 ILE A C 1
ATOM 1427 O O . ILE A 1 175 ? 23.073 9.415 -22.135 1.00 81.12 175 ILE A O 1
ATOM 1431 N N . VAL A 1 176 ? 21.720 7.683 -22.502 1.00 76.50 176 VAL A N 1
ATOM 1432 C CA . VAL A 1 176 ? 22.717 6.683 -22.071 1.00 76.50 176 VAL A CA 1
ATOM 1433 C C . VAL A 1 176 ? 23.888 6.583 -23.054 1.00 76.50 176 VAL A C 1
ATOM 1435 O O . VAL A 1 176 ? 25.019 6.346 -22.622 1.00 76.50 176 VAL A O 1
ATOM 1438 N N . ARG A 1 177 ? 23.654 6.780 -24.361 1.00 78.00 177 ARG A N 1
ATOM 1439 C CA . ARG A 1 177 ? 24.717 6.796 -25.385 1.00 78.00 177 ARG A CA 1
ATOM 1440 C C . ARG A 1 177 ? 25.650 8.001 -25.276 1.00 78.00 177 ARG A C 1
ATOM 1442 O O . ARG A 1 177 ? 26.750 7.955 -25.828 1.00 78.00 177 ARG A O 1
ATOM 1449 N N . GLU A 1 178 ? 25.262 9.054 -24.568 1.00 65.19 178 GLU A N 1
ATOM 1450 C CA . GLU A 1 178 ? 26.066 10.263 -24.420 1.00 65.19 178 GLU A CA 1
ATOM 1451 C C . GLU A 1 178 ? 27.190 10.083 -23.374 1.00 65.19 178 GLU A C 1
ATOM 1453 O O . GLU A 1 178 ? 27.123 10.563 -22.248 1.00 65.19 178 GLU A O 1
ATOM 1458 N N . LYS A 1 179 ? 28.239 9.324 -23.728 1.00 58.19 179 LYS A N 1
ATOM 1459 C CA . LYS A 1 179 ? 29.614 9.428 -23.184 1.00 58.19 179 LYS A CA 1
ATOM 1460 C C . LYS A 1 179 ? 30.521 8.424 -23.905 1.00 58.19 179 LYS A C 1
ATOM 1462 O O . LYS A 1 179 ? 30.565 7.261 -23.528 1.00 58.19 179 LYS A O 1
ATOM 1467 N N . ASN A 1 180 ? 31.218 8.901 -24.937 1.00 53.25 180 ASN A N 1
ATOM 1468 C CA . ASN A 1 180 ? 32.478 8.352 -25.474 1.00 53.25 180 ASN A CA 1
ATOM 1469 C C . ASN A 1 180 ? 33.267 9.435 -26.257 1.00 53.25 180 ASN A C 1
ATOM 1471 O O . ASN A 1 180 ? 34.032 9.118 -27.157 1.00 53.25 180 ASN A O 1
ATOM 1475 N N . LYS A 1 181 ? 33.054 10.730 -25.966 1.00 51.09 181 LYS A N 1
ATOM 1476 C CA . LYS A 1 181 ? 33.658 11.855 -26.717 1.00 51.09 181 LYS A CA 1
ATOM 1477 C C . LYS A 1 181 ? 34.436 12.865 -25.862 1.00 51.09 181 LYS A C 1
ATOM 1479 O O . LYS A 1 181 ? 34.582 14.013 -26.251 1.00 51.09 181 LYS A O 1
ATOM 1484 N N . LEU A 1 182 ? 34.934 12.451 -24.700 1.00 51.88 182 LEU A N 1
ATOM 1485 C CA . LEU A 1 182 ? 35.844 13.270 -23.890 1.00 51.88 182 LEU A CA 1
ATOM 1486 C C . LEU A 1 182 ? 36.968 12.377 -23.362 1.00 51.88 182 LEU A C 1
ATOM 1488 O O . LEU A 1 182 ? 36.959 11.946 -22.212 1.00 51.88 182 LEU A O 1
ATOM 1492 N N . THR A 1 183 ? 37.862 11.997 -24.266 1.00 47.66 183 THR A N 1
ATOM 1493 C CA . THR A 1 183 ? 39.212 11.484 -23.989 1.00 47.66 183 THR A CA 1
ATOM 1494 C C . THR A 1 183 ? 40.016 11.682 -25.273 1.00 47.66 183 THR A C 1
ATOM 1496 O O . THR A 1 183 ? 40.307 10.730 -25.985 1.00 47.66 183 THR A O 1
ATOM 1499 N N . ASP A 1 184 ? 40.268 12.955 -25.581 1.00 39.41 184 ASP A N 1
ATOM 1500 C CA . ASP A 1 184 ? 41.430 13.422 -26.344 1.00 39.41 184 ASP A CA 1
ATOM 1501 C C . ASP A 1 184 ? 42.245 14.309 -25.392 1.00 39.41 184 ASP A C 1
ATOM 1503 O O . ASP A 1 184 ? 41.603 15.125 -24.683 1.00 39.41 184 ASP A O 1
#

Secondary structure (DSSP, 8-state):
-HHHHHHHHHHHHS---PPEEEEE--SSGGG-EEEEE-GGGGG--GGGS-HHHHHHHHH--S-EEEET-TT-TTHHHHHTTS-EEEE-S-HHHHHHHHHTT---HHHHHHHHHHHHHHHHHHHHHHTTS-HHHHHHHHTHHHHHHHHHIIIII-----HHHHHHHHHHHHHHHHHHH--SS---

Sequence (184 aa):
MQLLEIALEDYHLNNMKSKLMQYKNSLQKEYNEKLEFDLSIYFRKWEDLFPIEKKLIDLSYGKILDIGSCTGYYIPHLMKKGTTTGIEISSKINNIARINGINNYFWFLLIGLNYGFGLLFWYKTISYLEMGKAMILVSFSSIVSAIFGTIFLGELFTYFNLAGMVIMIISTITIVREKNKLTD

Foldseek 3Di:
DVVLLVVLLCVPPVVPQDWDWDWDDDPPRVPTDIDTHRSCVLQDAPVRDDPVLVVVLVPDADAEEAEQCFLVNCQVSNVVHYRYAYDYPDPSSVVSNVVVVHDCPVVVVVVCVVVVVVVVVLVVVVVPDPPVLSVLVVLCVVLVVLVCCCVPVVDDDDVVNVVVNVVSVVVSCVVNPPDDPPDD

InterPro domains:
  IPR000620 EamA domain [PF00892] (102-176)
  IPR029063 S-adenosyl-L-methionine-dependent methyltransferase superfamily [SSF53335] (52-107)
  IPR037185 Multidrug transporter EmrE superfamily [SSF103481] (101-179)

pLDDT: mean 89.16, std 8.64, range [39.41, 97.94]